Protein AF-A0A839PBF6-F1 (afdb_monomer_lite)

Foldseek 3Di:
DDDDDDDDDDDDDDDDDDDDDDDDDDDPPDPDPPPPPPPPPLQFAAEAEDEDEPVCPLPPFALKEKEFAFLDQADPVCLVVQLLLLVLRVVQHHHPVVDDPPDGNPSYYYYYFYFHDCPDPCNVVSPSNRSSVGGPNVVSVLQQVQQCLVVPPSSPAGFGKIKMWGRSPCRNPQQIWIWIFGCRPPDDSVSSNVVSNVVSVVCRPCVVVRRDPDDPPVVVVVVVVVCVVPDPRGPDTDRSHD

Structure (mmCIF, N/CA/C/O backbone):
data_AF-A0A839PBF6-F1
#
_entry.id   AF-A0A839PBF6-F1
#
loop_
_atom_site.group_PDB
_atom_site.id
_atom_site.type_symbol
_atom_site.label_atom_id
_atom_site.label_alt_id
_atom_site.label_comp_id
_atom_site.label_asym_id
_atom_site.label_entity_id
_atom_site.label_seq_id
_atom_site.pdbx_PDB_ins_code
_atom_site.Cartn_x
_atom_site.Cartn_y
_atom_site.Cartn_z
_atom_site.occupancy
_atom_site.B_iso_or_equiv
_atom_site.auth_seq_id
_atom_site.auth_comp_id
_atom_site.auth_asym_id
_atom_site.auth_atom_id
_atom_site.pdbx_PDB_model_num
ATOM 1 N N . MET A 1 1 ? 31.491 -32.117 53.063 1.00 38.06 1 MET A N 1
ATOM 2 C CA . MET A 1 1 ? 32.807 -32.748 53.308 1.00 38.06 1 MET A CA 1
ATOM 3 C C . MET A 1 1 ? 33.112 -33.673 52.143 1.00 38.06 1 MET A C 1
ATOM 5 O O . MET A 1 1 ? 32.216 -34.414 51.771 1.00 38.06 1 MET A O 1
ATOM 9 N N . SER A 1 2 ? 34.345 -33.583 51.623 1.00 39.66 2 SER A N 1
ATOM 10 C CA . SER A 1 2 ? 34.992 -34.405 50.573 1.00 39.66 2 SER A CA 1
ATOM 11 C C . SER A 1 2 ? 34.346 -34.349 49.180 1.00 39.66 2 SER A C 1
ATOM 13 O O . SER A 1 2 ? 33.184 -34.684 49.029 1.00 39.66 2 SER A O 1
ATOM 15 N N . GLY A 1 3 ? 34.998 -33.863 48.116 1.00 33.94 3 GLY A N 1
ATOM 16 C CA . GLY A 1 3 ? 36.398 -34.069 47.692 1.00 33.94 3 GLY A CA 1
ATOM 17 C C . GLY A 1 3 ? 36.405 -35.217 46.667 1.00 33.94 3 GLY A C 1
ATOM 18 O O . GLY A 1 3 ? 35.721 -36.200 46.892 1.00 33.94 3 GLY A O 1
ATOM 19 N N . GLY A 1 4 ? 37.075 -35.214 45.518 1.00 35.97 4 GLY A N 1
ATOM 20 C CA . GLY A 1 4 ? 38.022 -34.326 44.857 1.00 35.97 4 GLY A CA 1
ATOM 21 C C . GLY A 1 4 ? 38.601 -35.083 43.640 1.00 35.97 4 GLY A C 1
ATOM 22 O O . GLY A 1 4 ? 38.588 -36.306 43.639 1.00 35.97 4 GLY A O 1
ATOM 23 N N . ARG A 1 5 ? 39.099 -34.326 42.648 1.00 42.22 5 ARG A N 1
ATOM 24 C CA . ARG A 1 5 ? 40.162 -34.610 41.645 1.00 42.22 5 ARG A CA 1
ATOM 25 C C . ARG A 1 5 ? 40.234 -35.941 40.864 1.00 42.22 5 ARG A C 1
ATOM 27 O O . ARG A 1 5 ? 40.308 -37.022 41.428 1.00 42.22 5 ARG A O 1
ATOM 34 N N . GLY A 1 6 ? 40.518 -35.785 39.565 1.00 34.16 6 GLY A N 1
ATOM 35 C CA . GLY A 1 6 ? 41.250 -36.749 38.735 1.00 34.16 6 GLY A CA 1
ATOM 36 C C . GLY A 1 6 ? 41.677 -36.132 37.394 1.00 34.16 6 GLY A C 1
ATOM 37 O O . GLY A 1 6 ? 40.844 -35.935 36.519 1.00 34.16 6 GLY A O 1
ATOM 38 N N . GLU A 1 7 ? 42.959 -35.780 37.282 1.00 38.75 7 GLU A N 1
ATOM 39 C CA . GLU A 1 7 ? 43.682 -35.256 36.107 1.00 38.75 7 GLU A CA 1
ATOM 40 C C . GLU A 1 7 ? 44.254 -36.372 35.201 1.00 38.75 7 GLU A C 1
ATOM 42 O O . GLU A 1 7 ? 44.356 -37.520 35.625 1.00 38.75 7 GLU A O 1
ATOM 47 N N . ALA A 1 8 ? 44.786 -35.933 34.043 1.00 40.91 8 ALA A N 1
ATOM 48 C CA . ALA A 1 8 ? 45.820 -36.550 33.184 1.00 40.91 8 ALA A CA 1
ATOM 49 C C . ALA A 1 8 ? 45.359 -37.646 32.195 1.00 40.91 8 ALA A C 1
ATOM 51 O O . ALA A 1 8 ? 44.481 -38.437 32.494 1.00 40.91 8 ALA A O 1
ATOM 52 N N . GLY A 1 9 ? 45.905 -37.795 30.981 1.00 32.41 9 GLY A N 1
ATOM 53 C CA . GLY A 1 9 ? 47.061 -37.200 30.299 1.00 32.41 9 GLY A CA 1
ATOM 54 C C . GLY A 1 9 ? 47.612 -38.193 29.246 1.00 32.41 9 GLY A C 1
ATOM 55 O O . GLY A 1 9 ? 47.376 -39.389 29.362 1.00 32.41 9 GLY A O 1
ATOM 56 N N . GLY A 1 10 ? 48.373 -37.710 28.249 1.00 33.09 10 GLY A N 1
ATOM 57 C CA . GLY A 1 10 ? 49.220 -38.523 27.337 1.00 33.09 10 GLY A CA 1
ATOM 58 C C . GLY A 1 10 ? 48.811 -38.432 25.856 1.00 33.09 10 GLY A C 1
ATOM 59 O O . GLY A 1 10 ? 47.750 -38.908 25.486 1.00 33.09 10 GLY A O 1
ATOM 60 N N . ARG A 1 11 ? 49.480 -37.664 24.978 1.00 35.94 11 ARG A N 1
ATOM 61 C CA . ARG A 1 11 ? 50.817 -37.816 24.339 1.00 35.94 11 ARG A CA 1
ATOM 62 C C . ARG A 1 11 ? 51.024 -39.112 23.533 1.00 35.94 11 ARG A C 1
ATOM 64 O O . ARG A 1 11 ? 51.236 -40.158 24.129 1.00 35.94 11 ARG A O 1
ATOM 71 N N . GLY A 1 12 ? 51.268 -38.954 22.224 1.00 32.34 12 GLY A N 1
ATOM 72 C CA . GLY A 1 12 ? 52.554 -39.385 21.651 1.00 32.34 12 GLY A CA 1
ATOM 73 C C . GLY A 1 12 ? 52.575 -40.108 20.291 1.00 32.34 12 GLY A C 1
ATOM 74 O O . GLY A 1 12 ? 52.136 -41.243 20.206 1.00 32.34 12 GLY A O 1
ATOM 75 N N . ARG A 1 13 ? 53.313 -39.478 19.351 1.00 36.09 13 ARG A N 1
ATOM 76 C CA . ARG A 1 13 ? 54.164 -40.017 18.250 1.00 36.09 13 ARG A CA 1
ATOM 77 C C . ARG A 1 13 ? 53.456 -40.545 16.987 1.00 36.09 13 ARG A C 1
ATOM 79 O O . ARG A 1 13 ? 52.578 -41.383 17.082 1.00 36.09 13 ARG A O 1
ATOM 86 N N . SER A 1 14 ? 53.694 -40.004 15.784 1.00 35.62 14 SER A N 1
ATOM 87 C CA . SER A 1 14 ? 54.934 -39.775 14.994 1.00 35.62 14 SER A CA 1
ATOM 88 C C . SER A 1 14 ? 55.498 -41.057 14.383 1.00 35.62 14 SER A C 1
ATOM 90 O O . SER A 1 14 ? 56.037 -41.879 15.119 1.00 35.62 14 SER A O 1
ATOM 92 N N . ILE A 1 15 ? 55.429 -41.166 13.048 1.00 40.38 15 ILE A N 1
ATOM 93 C CA . ILE A 1 15 ? 56.316 -41.990 12.214 1.00 40.38 15 ILE A CA 1
ATOM 94 C C . ILE A 1 15 ? 56.634 -41.208 10.929 1.00 40.38 15 ILE A C 1
ATOM 96 O O . ILE A 1 15 ? 55.738 -40.692 10.263 1.00 40.38 15 ILE A O 1
ATOM 100 N N . ASP A 1 16 ? 57.936 -41.121 10.667 1.00 34.47 16 ASP A N 1
ATOM 101 C CA . ASP A 1 16 ? 58.640 -40.492 9.553 1.00 34.47 16 ASP A CA 1
ATOM 102 C C . ASP A 1 16 ? 58.652 -41.328 8.260 1.00 34.47 16 ASP A C 1
ATOM 104 O O . ASP A 1 16 ? 58.470 -42.544 8.281 1.00 34.47 16 ASP A O 1
ATOM 108 N N . GLY A 1 17 ? 59.029 -40.663 7.159 1.00 33.16 17 GLY A N 1
ATOM 109 C CA . GLY A 1 17 ? 59.640 -41.259 5.961 1.00 33.16 17 GLY A CA 1
ATOM 110 C C . GLY A 1 17 ? 59.045 -40.694 4.666 1.00 33.16 17 GLY A C 1
ATOM 111 O O . GLY A 1 17 ? 57.853 -40.826 4.443 1.00 33.16 17 GLY A O 1
ATOM 112 N N . GLY A 1 18 ? 59.751 -40.049 3.735 1.00 29.97 18 GLY A N 1
ATOM 113 C CA . GLY A 1 18 ? 61.179 -39.797 3.550 1.00 29.97 18 GLY A CA 1
ATOM 114 C C . GLY A 1 18 ? 61.487 -39.761 2.041 1.00 29.97 18 GLY A C 1
ATOM 115 O O . GLY A 1 18 ? 61.335 -40.791 1.404 1.00 29.97 18 GLY A O 1
ATOM 116 N N . GLY A 1 19 ? 61.928 -38.597 1.521 1.00 30.12 19 GLY A N 1
ATOM 117 C CA . GLY A 1 19 ? 62.698 -38.357 0.269 1.00 30.12 19 GLY A CA 1
ATOM 118 C C . GLY A 1 19 ? 62.121 -38.820 -1.095 1.00 30.12 19 GLY A C 1
ATOM 119 O O . GLY A 1 19 ? 61.303 -39.715 -1.160 1.00 30.12 19 GLY A O 1
ATOM 120 N N . VAL A 1 20 ? 62.492 -38.306 -2.277 1.00 34.81 20 VAL A N 1
ATOM 121 C CA . VAL A 1 20 ? 63.605 -37.460 -2.741 1.00 34.81 20 VAL A CA 1
ATOM 122 C C . VAL A 1 20 ? 63.237 -36.863 -4.121 1.00 34.81 20 VAL A C 1
ATOM 124 O O . VAL A 1 20 ? 62.764 -37.588 -4.987 1.00 34.81 20 VAL A O 1
ATOM 127 N N . GLY A 1 21 ? 63.581 -35.586 -4.349 1.00 29.69 21 GLY A N 1
ATOM 128 C CA . GLY A 1 21 ? 64.248 -35.123 -5.582 1.00 29.69 21 GLY A CA 1
ATOM 129 C C . GLY A 1 21 ? 63.411 -34.581 -6.751 1.00 29.69 21 GLY A C 1
ATOM 130 O O . GLY A 1 21 ? 62.672 -35.314 -7.393 1.00 29.69 21 GLY A O 1
ATOM 131 N N . GLY A 1 22 ? 63.661 -33.323 -7.141 1.00 30.55 22 GLY A N 1
ATOM 132 C CA . GLY A 1 22 ? 63.278 -32.833 -8.473 1.00 30.55 22 GLY A CA 1
ATOM 133 C C . GLY A 1 22 ? 63.310 -31.314 -8.644 1.00 30.55 22 GLY A C 1
ATOM 134 O O . GLY A 1 22 ? 62.370 -30.625 -8.284 1.00 30.55 22 GLY A O 1
ATOM 135 N N . ARG A 1 23 ? 64.410 -30.807 -9.202 1.00 34.91 23 ARG A N 1
ATOM 136 C CA . ARG A 1 23 ? 64.712 -29.410 -9.569 1.00 34.91 23 ARG A CA 1
ATOM 137 C C . ARG A 1 23 ? 63.610 -28.702 -10.384 1.00 34.91 23 ARG A C 1
ATOM 139 O O . ARG A 1 23 ? 63.109 -29.285 -11.336 1.00 34.91 23 ARG A O 1
ATOM 146 N N . GLY A 1 24 ? 63.428 -27.393 -10.156 1.00 29.11 24 GLY A N 1
ATOM 147 C CA . GLY A 1 24 ? 63.029 -26.459 -11.223 1.00 29.11 24 GLY A CA 1
ATOM 148 C C . GLY A 1 24 ? 62.119 -25.294 -10.816 1.00 29.11 24 GLY A C 1
ATOM 149 O O . GLY A 1 24 ? 60.939 -25.497 -10.583 1.00 29.11 24 GLY A O 1
ATOM 150 N N . GLY A 1 25 ? 62.658 -24.068 -10.846 1.00 30.16 25 GLY A N 1
ATOM 151 C CA . GLY A 1 25 ? 61.893 -22.845 -11.133 1.00 30.16 25 GLY A CA 1
ATOM 152 C C . GLY A 1 25 ? 61.170 -22.173 -9.963 1.00 30.16 25 GLY A C 1
ATOM 153 O O . GLY A 1 25 ? 60.015 -22.463 -9.678 1.00 30.16 25 GLY A O 1
ATOM 154 N N . ILE A 1 26 ? 61.811 -21.171 -9.359 1.00 31.70 26 ILE A N 1
ATOM 155 C CA . ILE A 1 26 ? 61.119 -20.168 -8.541 1.00 31.70 26 ILE A CA 1
ATOM 156 C C . ILE A 1 26 ? 60.440 -19.199 -9.517 1.00 31.70 26 ILE A C 1
ATOM 158 O O . ILE A 1 26 ? 61.095 -18.319 -10.072 1.00 31.70 26 ILE A O 1
ATOM 162 N N . ILE A 1 27 ? 59.144 -19.378 -9.769 1.00 36.72 27 ILE A N 1
ATOM 163 C CA . ILE A 1 27 ? 58.313 -18.361 -10.426 1.00 36.72 27 ILE A CA 1
ATOM 164 C C . ILE A 1 27 ? 57.572 -17.616 -9.320 1.00 36.72 27 ILE A C 1
ATOM 166 O O . ILE A 1 27 ? 56.608 -18.117 -8.745 1.00 36.72 27 ILE A O 1
ATOM 170 N N . ASN A 1 28 ? 58.057 -16.417 -8.998 1.00 31.94 28 ASN A N 1
ATOM 171 C CA . ASN A 1 28 ? 57.320 -15.454 -8.190 1.00 31.94 28 ASN A CA 1
ATOM 172 C C . ASN A 1 28 ? 56.101 -14.992 -8.997 1.00 31.94 28 ASN A C 1
ATOM 174 O O . ASN A 1 28 ? 56.203 -14.063 -9.798 1.00 31.94 28 ASN A O 1
ATOM 178 N N . TYR A 1 29 ? 54.942 -15.614 -8.789 1.00 33.91 29 TYR A N 1
ATOM 179 C CA . TYR A 1 29 ? 53.684 -14.976 -9.158 1.00 33.91 29 TYR A CA 1
ATOM 180 C C . TYR A 1 29 ? 53.377 -13.924 -8.097 1.00 33.91 29 TYR A C 1
ATOM 182 O O . TYR A 1 29 ? 52.842 -14.219 -7.030 1.00 33.91 29 TYR A O 1
ATOM 190 N N . ALA A 1 30 ? 53.748 -12.678 -8.392 1.00 36.00 30 ALA A N 1
ATOM 191 C CA . ALA A 1 30 ? 53.097 -11.533 -7.775 1.00 36.00 30 ALA A CA 1
ATOM 192 C C . ALA A 1 30 ? 51.575 -11.718 -7.932 1.00 36.00 30 ALA A C 1
ATOM 194 O O . ALA A 1 30 ? 51.139 -12.081 -9.033 1.00 36.00 30 ALA A O 1
ATOM 195 N N . PRO A 1 31 ? 50.753 -11.489 -6.891 1.00 35.56 31 PRO A N 1
ATOM 196 C CA . PRO A 1 31 ? 49.315 -11.452 -7.071 1.00 35.56 31 PRO A CA 1
ATOM 197 C C . PRO A 1 31 ? 49.013 -10.232 -7.939 1.00 35.56 31 PRO A C 1
ATOM 199 O O . PRO A 1 31 ? 48.938 -9.099 -7.466 1.00 35.56 31 PRO A O 1
ATOM 202 N N . THR A 1 32 ? 48.905 -10.463 -9.246 1.00 38.12 32 THR A N 1
ATOM 203 C CA . THR A 1 32 ? 48.325 -9.497 -10.162 1.00 38.12 32 THR A CA 1
ATOM 204 C C . THR A 1 32 ? 46.919 -9.248 -9.660 1.00 38.12 32 THR A C 1
ATOM 206 O O . THR A 1 32 ? 46.105 -10.160 -9.519 1.00 38.12 32 THR A O 1
ATOM 209 N N . SER A 1 33 ? 46.681 -7.991 -9.311 1.00 46.06 33 SER A N 1
ATOM 210 C CA . SER A 1 33 ? 45.408 -7.430 -8.894 1.00 46.06 33 SER A CA 1
ATOM 211 C C . SER A 1 33 ? 44.451 -7.468 -10.086 1.00 46.06 33 SER A C 1
ATOM 213 O O . SER A 1 33 ? 44.125 -6.453 -10.692 1.00 46.06 33 SER A O 1
ATOM 215 N N . GLY A 1 34 ? 44.045 -8.672 -10.479 1.00 33.41 34 GLY A N 1
ATOM 216 C CA . GLY A 1 34 ? 42.936 -8.885 -11.380 1.00 33.41 34 GLY A CA 1
ATOM 217 C C . GLY A 1 34 ? 41.688 -8.504 -10.613 1.00 33.41 34 GLY A C 1
ATOM 218 O O . GLY A 1 34 ? 41.210 -9.277 -9.786 1.00 33.41 34 GLY A O 1
ATOM 219 N N . SER A 1 35 ? 41.191 -7.291 -10.860 1.00 42.12 35 SER A N 1
ATOM 220 C CA . SER A 1 35 ? 39.805 -6.947 -10.571 1.00 42.12 35 SER A CA 1
ATOM 221 C C . SER A 1 35 ? 38.938 -8.032 -11.190 1.00 42.12 35 SER A C 1
ATOM 223 O O . SER A 1 35 ? 38.686 -8.037 -12.395 1.00 42.12 35 SER A O 1
ATOM 225 N N . VAL A 1 36 ? 38.483 -8.962 -10.355 1.00 38.78 36 VAL A N 1
ATOM 226 C CA . VAL A 1 36 ? 37.251 -9.678 -10.622 1.00 38.78 36 VAL A CA 1
ATOM 227 C C . VAL A 1 36 ? 36.212 -8.573 -10.643 1.00 38.78 36 VAL A C 1
ATOM 229 O O . VAL A 1 36 ? 35.827 -8.056 -9.597 1.00 38.78 36 VAL A O 1
ATOM 232 N N . ALA A 1 37 ? 35.840 -8.139 -11.846 1.00 39.75 37 ALA A N 1
ATOM 233 C CA . ALA A 1 37 ? 34.613 -7.405 -12.043 1.00 39.75 37 ALA A CA 1
ATOM 234 C C . ALA A 1 37 ? 33.515 -8.315 -11.493 1.00 39.75 37 ALA A C 1
ATOM 236 O O . ALA A 1 37 ? 33.087 -9.270 -12.141 1.00 39.75 37 ALA A O 1
ATOM 237 N N . THR A 1 38 ? 33.141 -8.072 -10.239 1.00 38.16 38 THR A N 1
ATOM 238 C CA . THR A 1 38 ? 31.921 -8.573 -9.637 1.00 38.16 38 THR A CA 1
ATOM 239 C C . THR A 1 38 ? 30.836 -8.196 -10.622 1.00 38.16 38 THR A C 1
ATOM 241 O O . THR A 1 38 ? 30.551 -7.012 -10.813 1.00 38.16 38 THR A O 1
ATOM 244 N N . GLY A 1 39 ? 30.304 -9.200 -11.326 1.00 35.88 39 GLY A N 1
ATOM 245 C CA . GLY A 1 39 ? 29.172 -9.012 -12.216 1.00 35.88 39 GLY A CA 1
ATOM 246 C C . GLY A 1 39 ? 28.160 -8.152 -11.483 1.00 35.88 39 GLY A C 1
ATOM 247 O O . GLY A 1 39 ? 27.914 -8.407 -10.303 1.00 35.88 39 GLY A O 1
ATOM 248 N N . ALA A 1 40 ? 27.682 -7.093 -12.140 1.00 41.81 40 ALA A N 1
ATOM 249 C CA . ALA A 1 40 ? 26.709 -6.164 -11.594 1.00 41.81 40 ALA A CA 1
ATOM 250 C C . ALA A 1 40 ? 25.534 -6.980 -11.050 1.00 41.81 40 ALA A C 1
ATOM 252 O O . ALA A 1 40 ? 24.644 -7.399 -11.793 1.00 41.81 40 ALA A O 1
ATOM 253 N N . GLY A 1 41 ? 25.604 -7.297 -9.756 1.00 41.41 41 GLY A N 1
ATOM 254 C CA . GLY A 1 41 ? 24.617 -8.113 -9.090 1.00 41.41 41 GLY A CA 1
ATOM 255 C C . GLY A 1 41 ? 23.323 -7.362 -9.263 1.00 41.41 41 GLY A C 1
ATOM 256 O O . GLY A 1 41 ? 23.278 -6.171 -8.945 1.00 41.41 41 GLY A O 1
ATOM 257 N N . LEU A 1 42 ? 22.317 -8.028 -9.832 1.00 50.19 42 LEU A N 1
ATOM 258 C CA . LEU A 1 42 ? 20.946 -7.538 -9.877 1.00 50.19 42 LEU A CA 1
ATOM 259 C C . LEU A 1 42 ? 20.640 -7.009 -8.481 1.00 50.19 42 LEU A C 1
ATOM 261 O O . LEU A 1 42 ? 20.453 -7.796 -7.556 1.00 50.19 42 LEU A O 1
ATOM 265 N N . SER A 1 43 ? 20.743 -5.691 -8.287 1.00 62.25 43 SER A N 1
ATOM 266 C CA . SER A 1 43 ? 20.841 -5.172 -6.927 1.00 62.25 43 SER A CA 1
ATOM 267 C C . SER A 1 43 ? 19.534 -5.540 -6.239 1.00 62.25 43 SER A C 1
ATOM 269 O O . SER A 1 43 ? 18.472 -5.435 -6.844 1.00 62.25 43 SER A O 1
ATOM 271 N N . ARG A 1 44 ? 19.555 -6.063 -5.027 1.00 78.31 44 ARG A N 1
ATOM 272 C CA . ARG A 1 44 ? 18.315 -6.482 -4.370 1.00 78.31 44 ARG A CA 1
ATOM 273 C C . ARG A 1 44 ? 17.334 -5.300 -4.311 1.00 78.31 44 ARG A C 1
ATOM 275 O O . ARG A 1 44 ? 17.772 -4.179 -4.052 1.00 78.31 44 ARG A O 1
ATOM 282 N N . LEU A 1 45 ? 16.053 -5.502 -4.627 1.00 86.25 45 LEU A N 1
ATOM 283 C CA . LEU A 1 45 ? 15.047 -4.482 -4.322 1.00 86.25 45 LEU A CA 1
ATOM 284 C C . LEU A 1 45 ? 14.701 -4.556 -2.848 1.00 86.25 45 LEU A C 1
ATOM 286 O O . LEU A 1 45 ? 14.563 -5.644 -2.286 1.00 86.25 45 LEU A O 1
ATOM 290 N N . ILE A 1 46 ? 14.580 -3.389 -2.232 1.00 91.88 46 ILE A N 1
ATOM 291 C CA . ILE A 1 46 ? 14.275 -3.271 -0.816 1.00 91.88 46 ILE A CA 1
ATOM 292 C C . ILE A 1 46 ? 12.798 -2.875 -0.696 1.00 91.88 46 ILE A C 1
ATOM 294 O O . ILE A 1 46 ? 12.447 -1.741 -1.039 1.00 91.88 46 ILE A O 1
ATOM 298 N N . PRO A 1 47 ? 11.919 -3.799 -0.266 1.00 93.94 47 PRO A N 1
ATOM 299 C CA . PRO A 1 47 ? 10.517 -3.496 -0.019 1.00 93.94 47 PRO A CA 1
ATOM 300 C C . PRO A 1 47 ? 10.388 -2.645 1.243 1.00 93.94 47 PRO A C 1
ATOM 302 O O . PRO A 1 47 ? 10.777 -3.069 2.333 1.00 93.94 47 PRO A O 1
ATOM 305 N N . VAL A 1 48 ? 9.817 -1.454 1.099 1.00 96.56 48 VAL A N 1
ATOM 306 C CA . VAL A 1 48 ? 9.610 -0.518 2.210 1.00 96.56 48 VAL A CA 1
ATOM 307 C C . VAL A 1 48 ? 8.205 0.058 2.206 1.00 96.56 48 VAL A C 1
ATOM 309 O O . VAL A 1 48 ? 7.464 -0.072 1.231 1.00 96.56 48 VAL A O 1
ATOM 312 N N . ARG A 1 49 ? 7.835 0.711 3.306 1.00 97.62 49 ARG A N 1
ATOM 313 C CA . ARG A 1 49 ? 6.594 1.476 3.442 1.00 97.62 49 ARG A CA 1
ATOM 314 C C . ARG A 1 49 ? 6.863 2.958 3.655 1.00 97.62 49 ARG A C 1
ATOM 316 O O . ARG A 1 49 ? 7.841 3.330 4.302 1.00 97.62 49 ARG A O 1
ATOM 323 N N . ALA A 1 50 ? 5.952 3.790 3.169 1.00 97.56 50 ALA A N 1
ATOM 324 C CA . ALA A 1 50 ? 5.925 5.218 3.463 1.00 97.56 50 ALA A CA 1
ATOM 325 C C . ALA A 1 50 ? 4.492 5.765 3.404 1.00 97.56 50 ALA A C 1
ATOM 327 O O . ALA A 1 50 ? 3.585 5.130 2.860 1.00 97.56 50 ALA A O 1
ATOM 328 N N . LEU A 1 51 ? 4.294 6.951 3.971 1.00 98.00 51 LEU A N 1
ATOM 329 C CA . LEU A 1 51 ? 3.087 7.745 3.757 1.00 98.00 51 LEU A CA 1
ATOM 330 C C . LEU A 1 51 ? 3.252 8.579 2.486 1.00 98.00 51 LEU A C 1
ATOM 332 O O . LEU A 1 51 ? 4.379 8.918 2.121 1.00 98.00 51 LEU A O 1
ATOM 336 N N . ILE A 1 52 ? 2.145 8.912 1.824 1.00 96.88 52 ILE A N 1
ATOM 337 C CA . ILE A 1 52 ? 2.166 9.822 0.674 1.00 96.88 52 ILE A CA 1
ATOM 338 C C . ILE A 1 52 ? 0.976 10.772 0.696 1.00 96.88 52 ILE A C 1
ATOM 340 O O . ILE A 1 52 ? -0.161 10.355 0.929 1.00 96.88 52 ILE A O 1
ATOM 344 N N . GLU A 1 53 ? 1.245 12.045 0.436 1.00 96.94 53 GLU A N 1
ATOM 345 C CA . GLU A 1 53 ? 0.223 13.066 0.228 1.00 96.94 53 GLU A CA 1
ATOM 346 C C . GLU A 1 53 ? -0.081 13.247 -1.270 1.00 96.94 53 GLU A C 1
ATOM 348 O O . GLU A 1 53 ? 0.735 12.899 -2.126 1.00 96.94 53 GLU A O 1
ATOM 353 N N . PRO A 1 54 ? -1.249 13.805 -1.635 1.00 94.69 54 PRO A N 1
ATOM 354 C CA . PRO A 1 54 ? -1.651 13.943 -3.038 1.00 94.69 54 PRO A CA 1
ATOM 355 C C . PRO A 1 54 ? -0.666 14.742 -3.894 1.00 94.69 54 PRO A C 1
ATOM 357 O O . PRO A 1 54 ? -0.451 14.403 -5.053 1.00 94.69 54 PRO A O 1
ATOM 360 N N . VAL A 1 55 ? -0.051 15.779 -3.319 1.00 93.69 55 VAL A N 1
ATOM 361 C CA . VAL A 1 55 ? 0.905 16.660 -4.014 1.00 93.69 55 VAL A CA 1
ATOM 362 C C . VAL A 1 55 ? 2.210 15.957 -4.394 1.00 93.69 55 VAL A C 1
ATOM 364 O O . VAL A 1 55 ? 2.972 16.470 -5.204 1.00 93.69 55 VAL A O 1
ATOM 367 N N . GLU A 1 56 ? 2.466 14.780 -3.824 1.00 91.94 56 GLU A N 1
ATOM 368 C CA . GLU A 1 56 ? 3.677 13.986 -4.050 1.00 91.94 56 GLU A CA 1
ATOM 369 C C . GLU A 1 56 ? 3.474 12.904 -5.122 1.00 91.94 56 GLU A C 1
ATOM 371 O O . GLU A 1 56 ? 4.385 12.126 -5.415 1.00 91.94 56 GLU A O 1
ATOM 376 N N . MET A 1 57 ? 2.267 12.826 -5.691 1.00 88.06 57 MET A N 1
ATOM 377 C CA . MET A 1 57 ? 1.891 11.808 -6.662 1.00 88.06 57 MET A CA 1
ATOM 378 C C . MET A 1 57 ? 2.103 12.266 -8.115 1.00 88.06 57 MET A C 1
ATOM 380 O O . MET A 1 57 ? 1.776 13.403 -8.451 1.00 88.06 57 MET A O 1
ATOM 384 N N . PRO A 1 58 ? 2.530 11.356 -9.016 1.00 85.00 58 PRO A N 1
ATOM 385 C CA . PRO A 1 58 ? 3.108 10.045 -8.721 1.00 85.00 58 PRO A CA 1
ATOM 386 C C . PRO A 1 58 ? 4.556 10.176 -8.208 1.00 85.00 58 PRO A C 1
ATOM 388 O O . PRO A 1 58 ? 5.272 11.083 -8.645 1.00 85.00 58 PRO A O 1
ATOM 391 N N . PRO A 1 59 ? 5.017 9.259 -7.335 1.00 84.44 59 PRO A N 1
ATOM 392 C CA . PRO A 1 59 ? 6.355 9.322 -6.763 1.00 84.44 59 PRO A CA 1
ATOM 393 C C . PRO A 1 59 ? 7.409 9.205 -7.865 1.00 84.44 59 PRO A C 1
ATOM 395 O O . PRO A 1 59 ? 7.493 8.206 -8.584 1.00 84.44 59 PRO A O 1
ATOM 398 N N . GLN A 1 60 ? 8.228 10.244 -7.988 1.00 76.12 60 GLN A N 1
ATOM 399 C CA . GLN A 1 60 ? 9.339 10.278 -8.929 1.00 76.12 60 GLN A CA 1
ATOM 400 C C . GLN A 1 60 ? 10.584 9.658 -8.274 1.00 76.12 60 GLN A C 1
ATOM 402 O O . GLN A 1 60 ? 10.777 9.762 -7.068 1.00 76.12 60 GLN A O 1
ATOM 407 N N . ALA A 1 61 ? 11.445 9.028 -9.075 1.00 80.50 61 ALA A N 1
ATOM 408 C CA . ALA A 1 61 ? 12.757 8.481 -8.681 1.00 80.50 61 ALA A CA 1
ATOM 409 C C . ALA A 1 61 ? 12.805 7.122 -7.948 1.00 80.50 61 ALA A C 1
ATOM 411 O O . ALA A 1 61 ? 13.906 6.617 -7.719 1.00 80.50 61 ALA A O 1
ATOM 412 N N . VAL A 1 62 ? 11.672 6.477 -7.652 1.00 81.31 62 VAL A N 1
ATOM 413 C CA . VAL A 1 62 ? 11.654 5.071 -7.182 1.00 81.31 62 VAL A CA 1
ATOM 414 C C . VAL A 1 62 ? 11.585 4.093 -8.357 1.00 81.31 62 VAL A C 1
ATOM 416 O O . VAL A 1 62 ? 11.125 4.466 -9.437 1.00 81.31 62 VAL A O 1
ATOM 419 N N . ALA A 1 63 ? 12.030 2.845 -8.181 1.00 78.38 63 ALA A N 1
ATOM 420 C CA . ALA A 1 63 ? 11.956 1.838 -9.252 1.00 78.38 63 ALA A CA 1
ATOM 421 C C . ALA A 1 63 ? 10.501 1.507 -9.618 1.00 78.38 63 ALA A C 1
ATOM 423 O O . ALA A 1 63 ? 10.076 1.631 -10.766 1.00 78.38 63 ALA A O 1
ATOM 424 N N . ALA A 1 64 ? 9.733 1.158 -8.595 1.00 85.12 64 ALA A N 1
ATOM 425 C CA . ALA A 1 64 ? 8.319 0.838 -8.647 1.00 85.12 64 ALA A CA 1
ATOM 426 C C . ALA A 1 64 ? 7.682 1.258 -7.325 1.00 85.12 64 ALA A C 1
ATOM 428 O O . ALA A 1 64 ? 8.377 1.476 -6.325 1.00 85.12 64 ALA A O 1
ATOM 429 N N . TYR A 1 65 ? 6.359 1.349 -7.304 1.00 92.31 65 TYR A N 1
ATOM 430 C CA . TYR A 1 65 ? 5.637 1.581 -6.062 1.00 92.31 65 TYR A CA 1
ATOM 431 C C . TYR A 1 65 ? 4.330 0.805 -6.020 1.00 92.31 65 TYR A C 1
ATOM 433 O O . TYR A 1 65 ? 3.723 0.532 -7.053 1.00 92.31 65 TYR A O 1
ATOM 441 N N . GLY A 1 66 ? 3.919 0.462 -4.804 1.00 94.19 66 GLY A N 1
ATOM 442 C CA . GLY A 1 66 ? 2.595 -0.047 -4.475 1.00 94.19 66 GLY A CA 1
ATOM 443 C C . GLY A 1 66 ? 1.772 1.009 -3.743 1.00 94.19 66 GLY A C 1
ATOM 444 O O . GLY A 1 66 ? 2.318 1.958 -3.184 1.00 94.19 66 GLY A O 1
ATOM 445 N N . MET A 1 67 ? 0.460 0.836 -3.701 1.00 96.75 67 MET A N 1
ATOM 446 C CA . MET A 1 67 ? -0.467 1.682 -2.963 1.00 96.75 67 MET A CA 1
ATOM 447 C C . MET A 1 67 ? -1.607 0.844 -2.398 1.00 96.75 67 MET A C 1
ATOM 449 O O . MET A 1 67 ? -2.218 0.057 -3.119 1.00 96.75 67 MET A O 1
ATOM 453 N N . VAL A 1 68 ? -1.925 1.059 -1.121 1.00 98.31 68 VAL A N 1
ATOM 454 C CA . VAL A 1 68 ? -3.168 0.556 -0.526 1.00 98.31 68 VAL A CA 1
ATOM 455 C C . VAL A 1 68 ? -4.305 1.502 -0.908 1.00 98.31 68 VAL A C 1
ATOM 457 O O . VAL A 1 68 ? -4.316 2.671 -0.513 1.00 98.31 68 VAL A O 1
ATOM 460 N N . ALA A 1 69 ? -5.258 0.996 -1.685 1.00 98.19 69 ALA A N 1
ATOM 461 C CA . ALA A 1 69 ? -6.359 1.748 -2.264 1.00 98.19 69 ALA A CA 1
ATOM 462 C C . ALA A 1 69 ? -7.710 1.261 -1.718 1.00 98.19 69 ALA A C 1
ATOM 464 O O . ALA A 1 69 ? -8.156 0.153 -2.024 1.00 98.19 69 ALA A O 1
ATOM 465 N N . PHE A 1 70 ? -8.369 2.085 -0.903 1.00 98.06 70 PHE A N 1
ATOM 466 C CA . PHE A 1 70 ? -9.733 1.816 -0.443 1.00 98.06 70 PHE A CA 1
ATOM 467 C C . PHE A 1 70 ? -10.766 2.309 -1.462 1.00 98.06 70 PHE A C 1
ATOM 469 O O . PHE A 1 70 ? -10.591 3.361 -2.075 1.00 98.06 70 PHE A O 1
ATOM 476 N N . THR A 1 71 ? -11.871 1.573 -1.599 1.00 97.00 71 THR A N 1
ATOM 477 C CA . THR A 1 71 ? -13.031 1.947 -2.430 1.00 97.00 71 THR A CA 1
ATOM 478 C C . THR A 1 71 ? -13.964 2.942 -1.733 1.00 97.00 71 THR A C 1
ATOM 480 O O . THR A 1 71 ? -14.823 3.542 -2.371 1.00 97.00 71 THR A O 1
ATOM 483 N N . GLY A 1 72 ? -13.779 3.159 -0.430 1.00 96.75 72 GLY A N 1
ATOM 484 C CA . GLY A 1 72 ? -14.554 4.087 0.386 1.00 96.75 72 GLY A CA 1
ATOM 485 C C . GLY A 1 72 ? -13.877 4.357 1.729 1.00 96.75 72 GLY A C 1
ATOM 486 O O . GLY A 1 72 ? -12.903 3.699 2.098 1.00 96.75 72 GLY A O 1
ATOM 487 N N . LYS A 1 73 ? -14.385 5.341 2.476 1.00 95.75 73 LYS A N 1
ATOM 488 C CA . LYS A 1 73 ? -14.024 5.493 3.892 1.00 95.75 73 LYS A CA 1
ATOM 489 C C . LYS A 1 73 ? -14.670 4.349 4.684 1.00 95.75 73 LYS A C 1
ATOM 491 O O . LYS A 1 73 ? -15.843 4.073 4.438 1.00 95.75 73 LYS A O 1
ATOM 496 N N . PRO A 1 74 ? -13.946 3.697 5.610 1.00 94.88 74 PRO A N 1
ATOM 497 C CA . PRO A 1 74 ? -14.511 2.589 6.366 1.00 94.88 74 PRO A CA 1
ATOM 498 C C . PRO A 1 74 ? -15.689 3.068 7.214 1.00 94.88 74 PRO A C 1
ATOM 500 O O . PRO A 1 74 ? -15.577 4.054 7.946 1.00 94.88 74 PRO A O 1
ATOM 503 N N . LEU A 1 75 ? -16.805 2.345 7.135 1.00 95.12 75 LEU A N 1
ATOM 504 C CA . LEU A 1 75 ? -17.923 2.503 8.062 1.00 95.12 75 LEU A CA 1
ATOM 505 C C . LEU A 1 75 ? -17.527 2.016 9.467 1.00 95.12 75 LEU A C 1
ATOM 507 O O . LEU A 1 75 ? -16.543 1.284 9.597 1.00 95.12 75 LEU A O 1
ATOM 511 N N . PRO A 1 76 ? -18.276 2.355 10.537 1.00 96.69 76 PRO A N 1
ATOM 512 C CA . PRO A 1 76 ? -17.920 1.960 11.904 1.00 96.69 76 PRO A CA 1
ATOM 513 C C . PRO A 1 76 ? -17.630 0.461 12.084 1.00 96.69 76 PRO A C 1
ATOM 515 O O . PRO A 1 76 ? -16.681 0.094 12.774 1.00 96.69 76 PRO A O 1
ATOM 518 N N . ASN A 1 77 ? -18.386 -0.411 11.412 1.00 95.44 77 ASN A N 1
ATOM 519 C CA . ASN A 1 77 ? -18.190 -1.865 11.432 1.00 95.44 77 ASN A CA 1
ATOM 520 C C . ASN A 1 77 ? -16.992 -2.350 10.588 1.00 95.44 77 ASN A C 1
ATOM 522 O O . ASN A 1 77 ? -16.604 -3.510 10.689 1.00 95.44 77 ASN A O 1
ATOM 526 N N . GLU A 1 78 ? -16.394 -1.486 9.769 1.00 95.69 78 GLU A N 1
ATOM 527 C CA . GLU A 1 78 ? -15.255 -1.790 8.894 1.00 95.69 78 GLU A CA 1
ATOM 528 C C . GLU A 1 78 ? -13.942 -1.154 9.370 1.00 95.69 78 GLU A C 1
ATOM 530 O O . GLU A 1 78 ? -12.869 -1.523 8.888 1.00 95.69 78 GLU A O 1
ATOM 535 N N . VAL A 1 79 ? -13.993 -0.234 10.341 1.00 97.81 79 VAL A N 1
ATOM 536 C CA . VAL A 1 79 ? -12.805 0.448 10.881 1.00 97.81 79 VAL A CA 1
ATOM 537 C C . VAL A 1 79 ? -11.771 -0.554 11.394 1.00 97.81 79 VAL A C 1
ATOM 539 O O . VAL A 1 79 ? -10.588 -0.414 11.092 1.00 97.81 79 VAL A O 1
ATOM 542 N N . ALA A 1 80 ? -12.198 -1.590 12.123 1.00 98.19 80 ALA A N 1
ATOM 543 C CA . ALA A 1 80 ? -11.289 -2.624 12.624 1.00 98.19 80 ALA A CA 1
ATOM 544 C C . ALA A 1 80 ? -10.548 -3.330 11.477 1.00 98.19 80 ALA A C 1
ATOM 546 O O . ALA A 1 80 ? -9.329 -3.488 11.521 1.00 98.19 80 ALA A O 1
ATOM 547 N N . ARG A 1 81 ? -11.267 -3.663 10.401 1.00 98.00 81 ARG A N 1
ATOM 548 C CA . ARG A 1 81 ? -10.686 -4.285 9.210 1.00 98.00 81 ARG A CA 1
ATOM 549 C C . ARG A 1 81 ? -9.703 -3.353 8.498 1.00 98.00 81 ARG A C 1
ATOM 551 O O . ARG A 1 81 ? -8.622 -3.790 8.122 1.00 98.00 81 ARG A O 1
ATOM 558 N N . ALA A 1 82 ? -10.021 -2.066 8.355 1.00 98.31 82 ALA A N 1
ATOM 559 C CA . ALA A 1 82 ? -9.086 -1.091 7.788 1.00 98.31 82 ALA A CA 1
ATOM 560 C C . ALA A 1 82 ? -7.811 -0.942 8.643 1.00 98.31 82 ALA A C 1
ATOM 562 O O . ALA A 1 82 ? -6.707 -0.855 8.101 1.00 98.31 82 ALA A O 1
ATOM 563 N N . LYS A 1 83 ? -7.944 -0.986 9.977 1.00 98.62 83 LYS A N 1
ATOM 564 C CA . LYS A 1 83 ? -6.801 -0.999 10.903 1.00 98.62 83 LYS A CA 1
ATOM 565 C C . LYS A 1 83 ? -5.956 -2.261 10.746 1.00 98.62 83 LYS A C 1
ATOM 567 O O . LYS A 1 83 ? -4.736 -2.150 10.744 1.00 98.62 83 LYS A O 1
ATOM 572 N N . PHE A 1 84 ? -6.559 -3.431 10.527 1.00 98.75 84 PHE A N 1
ATOM 573 C CA . PHE A 1 84 ? -5.810 -4.663 10.255 1.00 98.75 84 PHE A CA 1
ATOM 574 C C . PHE A 1 84 ? -4.903 -4.546 9.027 1.00 98.75 84 PHE A C 1
ATOM 576 O O . PHE A 1 84 ? -3.758 -4.985 9.085 1.00 98.75 84 PHE A O 1
ATOM 583 N N . VAL A 1 85 ? -5.369 -3.902 7.953 1.00 98.62 85 VAL A N 1
ATOM 584 C CA . VAL A 1 85 ? -4.548 -3.632 6.758 1.00 98.62 85 VAL A CA 1
ATOM 585 C C . VAL A 1 85 ? -3.355 -2.742 7.118 1.00 98.62 85 VAL A C 1
ATOM 587 O O . VAL A 1 85 ? -2.220 -3.042 6.748 1.00 98.62 85 VAL A O 1
ATOM 590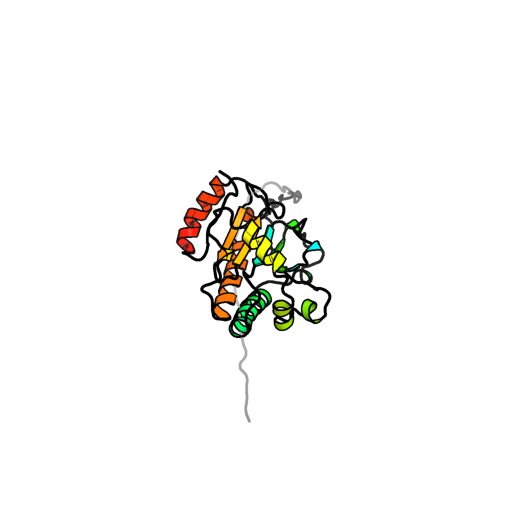 N N . CYS A 1 86 ? -3.600 -1.664 7.869 1.00 98.69 86 CYS A N 1
ATOM 591 C CA . CYS A 1 86 ? -2.554 -0.743 8.305 1.00 98.69 86 CYS A CA 1
ATOM 592 C C . CYS A 1 86 ? -1.508 -1.423 9.203 1.00 98.69 86 CYS A C 1
ATOM 594 O O . CYS A 1 86 ? -0.309 -1.273 8.965 1.00 98.69 86 CYS A O 1
ATOM 596 N N . GLU A 1 87 ? -1.943 -2.194 10.202 1.00 98.69 87 GLU A N 1
ATOM 597 C CA . GLU A 1 87 ? -1.052 -2.892 11.137 1.00 98.69 87 GLU A CA 1
ATOM 598 C C . GLU A 1 87 ? -0.262 -4.003 10.437 1.00 98.69 87 GLU A C 1
ATOM 600 O O . GLU A 1 87 ? 0.930 -4.195 10.692 1.00 98.69 87 GLU A O 1
ATOM 605 N N . ALA A 1 88 ? -0.887 -4.706 9.491 1.00 98.56 88 ALA A N 1
ATOM 606 C CA . ALA A 1 88 ? -0.202 -5.690 8.667 1.00 98.56 88 ALA A CA 1
ATOM 607 C C . ALA A 1 88 ? 0.897 -5.043 7.817 1.00 98.56 88 ALA A C 1
ATOM 609 O O . ALA A 1 88 ? 2.038 -5.497 7.844 1.00 98.56 88 ALA A O 1
ATOM 610 N N . MET A 1 89 ? 0.602 -3.934 7.136 1.00 98.12 89 MET A N 1
ATOM 611 C CA . MET A 1 89 ? 1.604 -3.177 6.383 1.00 98.12 89 MET A CA 1
ATOM 612 C C . MET A 1 89 ? 2.733 -2.669 7.292 1.00 98.12 89 MET A C 1
ATOM 614 O O . MET A 1 89 ? 3.911 -2.815 6.961 1.00 98.12 89 MET A O 1
ATOM 618 N N . LYS A 1 90 ? 2.381 -2.107 8.456 1.00 98.06 90 LYS A N 1
ATOM 619 C CA . LYS A 1 90 ? 3.320 -1.574 9.453 1.00 98.06 90 LYS A CA 1
ATOM 620 C C . LYS A 1 90 ? 4.314 -2.624 9.943 1.00 98.06 90 LYS A C 1
ATOM 622 O O . LYS A 1 90 ? 5.504 -2.335 10.039 1.00 98.06 90 LYS A O 1
ATOM 627 N N . SER A 1 91 ? 3.807 -3.808 10.281 1.00 97.56 91 SER A N 1
ATOM 628 C CA . SER A 1 91 ? 4.571 -4.888 10.918 1.00 97.56 91 SER A CA 1
ATOM 629 C C . SER A 1 91 ? 5.426 -5.701 9.946 1.00 97.56 91 SER A C 1
ATOM 631 O O . SER A 1 91 ? 6.359 -6.382 10.368 1.00 97.56 91 SER A O 1
ATOM 633 N N . THR A 1 92 ? 5.126 -5.651 8.649 1.00 97.56 92 THR A N 1
ATOM 634 C CA . THR A 1 92 ? 5.787 -6.486 7.633 1.00 97.56 92 THR A CA 1
ATOM 635 C C . THR A 1 92 ? 6.821 -5.733 6.803 1.00 97.56 92 THR A C 1
ATOM 637 O O . THR A 1 92 ? 7.827 -6.335 6.407 1.00 97.56 92 THR A O 1
ATOM 640 N N . LEU A 1 93 ? 6.590 -4.442 6.541 1.00 97.25 93 LEU A N 1
ATOM 641 C CA . LEU A 1 93 ? 7.439 -3.598 5.704 1.00 97.25 93 LEU A CA 1
ATOM 642 C C . LEU A 1 93 ? 8.259 -2.619 6.552 1.00 97.25 93 LEU A C 1
ATOM 644 O O . LEU A 1 93 ? 7.738 -1.964 7.456 1.00 97.25 93 LEU A O 1
ATOM 648 N N . ILE A 1 94 ? 9.540 -2.487 6.209 1.00 96.56 94 ILE A N 1
ATOM 649 C CA . ILE A 1 94 ? 10.470 -1.551 6.853 1.00 96.56 94 ILE A CA 1
ATOM 650 C C . ILE A 1 94 ? 10.047 -0.118 6.483 1.00 96.56 94 ILE A C 1
ATOM 652 O O . ILE A 1 94 ? 9.783 0.136 5.303 1.00 96.56 94 ILE A O 1
ATOM 656 N N . PRO A 1 95 ? 9.935 0.829 7.429 1.00 96.94 95 PRO A N 1
ATOM 657 C CA . PRO A 1 95 ? 9.674 2.222 7.083 1.00 96.94 95 PRO A CA 1
ATOM 658 C C . PRO A 1 95 ? 10.862 2.810 6.322 1.00 96.94 95 PRO A C 1
ATOM 660 O O . PRO A 1 95 ? 12.015 2.620 6.692 1.00 96.94 95 PRO A O 1
ATOM 663 N N . GLN A 1 96 ? 10.583 3.545 5.250 1.00 95.44 96 GLN A N 1
ATOM 664 C CA . GLN A 1 96 ? 11.625 4.083 4.377 1.00 95.44 96 GLN A CA 1
ATOM 665 C C . GLN A 1 96 ? 12.687 4.948 5.101 1.00 95.44 96 GLN A C 1
ATOM 667 O O . GLN A 1 96 ? 13.862 4.789 4.770 1.00 95.44 96 GLN A O 1
ATOM 672 N N . PRO A 1 97 ? 12.349 5.760 6.127 1.00 94.00 97 PRO A N 1
ATOM 673 C CA . PRO A 1 97 ? 13.346 6.497 6.911 1.00 94.00 97 PRO A CA 1
ATOM 674 C C . PRO A 1 97 ? 14.323 5.639 7.735 1.00 94.00 97 PRO A C 1
ATOM 676 O O . PRO A 1 97 ? 15.348 6.158 8.162 1.00 94.00 97 PRO A O 1
ATOM 679 N N . GLU A 1 98 ? 14.038 4.351 7.972 1.00 95.31 98 GLU A N 1
ATOM 680 C CA . GLU A 1 98 ? 14.972 3.437 8.658 1.00 95.31 98 GLU A CA 1
ATOM 681 C C . GLU A 1 98 ? 16.067 2.893 7.726 1.00 95.31 98 GLU A C 1
ATOM 683 O O . GLU A 1 98 ? 17.025 2.271 8.187 1.00 95.31 98 GLU A O 1
ATOM 688 N N . LEU A 1 99 ? 15.956 3.113 6.411 1.00 93.94 99 LEU A N 1
ATOM 689 C CA . LEU A 1 99 ? 17.020 2.746 5.484 1.00 93.94 99 LEU A CA 1
ATOM 690 C C . LEU A 1 99 ? 18.245 3.649 5.664 1.00 93.94 99 LEU A C 1
ATOM 692 O O . LEU A 1 99 ? 18.136 4.834 5.973 1.00 93.94 99 LEU A O 1
ATOM 696 N N . ALA A 1 100 ? 19.432 3.100 5.387 1.00 93.19 100 ALA A N 1
ATOM 697 C CA . ALA A 1 100 ? 20.656 3.893 5.373 1.00 93.19 100 ALA A CA 1
ATOM 698 C C . ALA A 1 100 ? 20.519 5.058 4.367 1.00 93.19 100 ALA A C 1
ATOM 700 O O . ALA A 1 100 ? 20.078 4.803 3.241 1.00 93.19 100 ALA A O 1
ATOM 701 N N . PRO A 1 101 ? 20.951 6.293 4.698 1.00 89.94 101 PRO A N 1
ATOM 702 C CA . PRO A 1 101 ? 20.814 7.456 3.811 1.00 89.94 101 PRO A CA 1
ATOM 703 C C . PRO A 1 101 ? 21.455 7.290 2.425 1.00 89.94 101 PRO A C 1
ATOM 705 O O . PRO A 1 101 ? 21.058 7.949 1.470 1.00 89.94 101 PRO A O 1
ATOM 708 N N . SER A 1 102 ? 22.439 6.396 2.299 1.00 90.75 102 SER A N 1
ATOM 709 C CA . SER A 1 102 ? 23.100 6.052 1.037 1.00 90.75 102 SER A CA 1
ATOM 710 C C . SER A 1 102 ? 22.304 5.084 0.153 1.00 90.75 102 SER A C 1
ATOM 712 O O . SER A 1 102 ? 22.728 4.808 -0.968 1.00 90.75 102 SER A O 1
ATOM 714 N N . THR A 1 103 ? 21.170 4.554 0.627 1.00 91.31 103 THR A N 1
ATOM 715 C CA . THR A 1 103 ? 20.351 3.584 -0.112 1.00 91.31 103 THR A CA 1
ATOM 716 C C . THR A 1 103 ? 19.625 4.277 -1.270 1.00 91.31 103 THR A C 1
ATOM 718 O O . THR A 1 103 ? 18.718 5.075 -1.022 1.00 91.31 103 THR A O 1
ATOM 721 N N . PRO A 1 104 ? 19.934 3.967 -2.543 1.00 90.06 104 PRO A N 1
ATOM 722 C CA . PRO A 1 104 ? 19.340 4.678 -3.674 1.00 90.06 104 PRO A CA 1
ATOM 723 C C . PRO A 1 104 ? 17.829 4.449 -3.773 1.00 90.06 104 PRO A C 1
ATOM 725 O O . PRO A 1 104 ? 17.379 3.306 -3.670 1.00 90.06 104 PRO A O 1
ATOM 728 N N . LEU A 1 105 ? 17.042 5.489 -4.0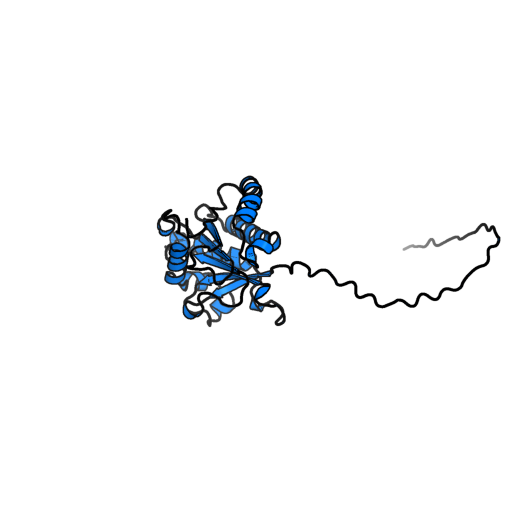71 1.00 88.25 105 LEU A N 1
ATOM 729 C CA . LEU A 1 105 ? 15.592 5.360 -4.310 1.00 88.25 105 LEU A CA 1
ATOM 730 C C . LEU A 1 105 ? 15.269 4.384 -5.459 1.00 88.25 105 LEU A C 1
ATOM 732 O O . LEU A 1 105 ? 14.302 3.632 -5.386 1.00 88.25 105 LEU A O 1
ATOM 736 N N . SER A 1 106 ? 16.136 4.299 -6.473 1.00 85.69 106 SER A N 1
ATOM 737 C CA . SER A 1 106 ? 16.043 3.334 -7.582 1.00 85.69 106 SER A CA 1
ATOM 738 C C . SER A 1 106 ? 16.251 1.867 -7.166 1.00 85.69 106 SER A C 1
ATOM 740 O O . SER A 1 106 ? 16.030 0.944 -7.955 1.00 85.69 106 SER A O 1
ATOM 742 N N . SER A 1 107 ? 16.678 1.621 -5.926 1.00 88.81 107 SER A N 1
ATOM 743 C CA . SER A 1 107 ? 16.765 0.283 -5.334 1.00 88.81 107 SER A CA 1
ATOM 744 C C . SER A 1 107 ? 15.602 -0.038 -4.391 1.00 88.81 107 SER A C 1
ATOM 746 O O . SER A 1 107 ? 15.527 -1.151 -3.873 1.00 88.81 107 SER A O 1
ATOM 748 N N . GLN A 1 108 ? 14.680 0.904 -4.198 1.00 90.62 108 GLN A N 1
ATOM 749 C CA . GLN A 1 108 ? 13.552 0.774 -3.286 1.00 90.62 108 GLN A CA 1
ATOM 750 C C . GLN A 1 108 ? 12.268 0.514 -4.070 1.00 90.62 108 GLN A C 1
ATOM 752 O O . GLN A 1 108 ? 12.033 1.102 -5.130 1.00 90.62 108 GLN A O 1
ATOM 757 N N . MET A 1 109 ? 11.423 -0.350 -3.515 1.00 91.62 109 MET A N 1
ATOM 758 C CA . MET A 1 109 ? 10.036 -0.478 -3.935 1.00 91.62 109 MET A CA 1
ATOM 759 C C . MET A 1 109 ? 9.141 -0.099 -2.767 1.00 91.62 109 MET A C 1
ATOM 761 O O . MET A 1 109 ? 9.040 -0.823 -1.772 1.00 91.62 109 MET A O 1
ATOM 765 N N . ILE A 1 110 ? 8.534 1.077 -2.882 1.00 95.31 110 ILE A N 1
ATOM 766 C CA . ILE A 1 110 ? 7.811 1.694 -1.776 1.00 95.31 110 ILE A CA 1
ATOM 767 C C . ILE A 1 110 ? 6.333 1.347 -1.890 1.00 95.31 110 ILE A C 1
ATOM 769 O O . ILE A 1 110 ? 5.700 1.619 -2.904 1.00 95.31 110 ILE A O 1
ATOM 773 N N . THR A 1 111 ? 5.772 0.750 -0.846 1.00 97.38 111 THR A N 1
ATOM 774 C CA . THR A 1 111 ? 4.323 0.608 -0.695 1.00 97.38 111 THR A CA 1
ATOM 775 C C . THR A 1 111 ? 3.808 1.810 0.077 1.00 97.38 111 THR A C 1
ATOM 777 O O . THR A 1 111 ? 4.240 2.062 1.203 1.00 97.38 111 THR A O 1
ATOM 780 N N . TYR A 1 112 ? 2.902 2.565 -0.527 1.00 98.06 112 TYR A N 1
ATOM 781 C CA . TYR A 1 112 ? 2.398 3.806 0.033 1.00 98.06 112 TYR A CA 1
ATOM 782 C C . TYR A 1 112 ? 1.033 3.645 0.695 1.00 98.06 112 TYR A C 1
ATOM 784 O O . TYR A 1 112 ? 0.144 2.955 0.187 1.00 98.06 112 TYR A O 1
ATOM 792 N N . TRP A 1 113 ? 0.867 4.357 1.808 1.00 98.56 113 TRP A N 1
ATOM 793 C CA . TRP A 1 113 ? -0.425 4.633 2.425 1.00 98.56 113 TRP A CA 1
ATOM 794 C C . TRP A 1 113 ? -0.815 6.101 2.167 1.00 98.56 113 TRP A C 1
ATOM 796 O O . TRP A 1 113 ? -0.175 7.002 2.717 1.00 98.56 113 TRP A O 1
ATOM 806 N N . PRO A 1 114 ? -1.830 6.367 1.324 1.00 98.25 114 PRO A N 1
ATOM 807 C CA . PRO A 1 114 ? -2.333 7.718 1.086 1.00 98.25 114 PRO A CA 1
ATOM 808 C C . PRO A 1 114 ? -2.881 8.400 2.343 1.00 98.25 114 PRO A C 1
ATOM 810 O O . PRO A 1 114 ? -3.732 7.845 3.038 1.00 98.25 114 PRO A O 1
ATOM 813 N N . ILE A 1 115 ? -2.466 9.639 2.599 1.00 98.25 115 ILE A N 1
ATOM 814 C CA . ILE A 1 115 ? -2.891 10.419 3.768 1.00 98.25 115 ILE A CA 1
ATOM 815 C C . ILE A 1 115 ? -3.060 11.906 3.425 1.00 98.25 115 ILE A C 1
ATOM 817 O O . ILE A 1 115 ? -2.475 12.396 2.464 1.00 98.25 115 ILE A O 1
ATOM 821 N N . THR A 1 116 ? -3.902 12.620 4.174 1.00 96.00 116 THR A N 1
ATOM 822 C CA . THR A 1 116 ? -4.118 14.073 4.029 1.00 96.00 116 THR A CA 1
ATOM 823 C C . THR A 1 116 ? -3.076 14.931 4.745 1.00 96.00 116 THR A C 1
ATOM 825 O O . THR A 1 116 ? -2.858 16.066 4.333 1.00 96.00 116 THR A O 1
ATOM 828 N N . ASN A 1 117 ? -2.500 14.441 5.845 1.00 92.56 117 ASN A N 1
ATOM 829 C CA . ASN A 1 117 ? -1.558 15.188 6.675 1.00 92.56 117 ASN A CA 1
ATOM 830 C C . ASN A 1 117 ? -0.539 14.234 7.303 1.00 92.56 117 ASN A C 1
ATOM 832 O O . ASN A 1 117 ? -0.792 13.627 8.344 1.00 92.56 117 ASN A O 1
ATOM 836 N N . LYS A 1 118 ? 0.609 14.073 6.648 1.00 95.19 118 LYS A N 1
ATOM 837 C CA . LYS A 1 118 ? 1.659 13.155 7.103 1.00 95.19 118 LYS A CA 1
ATOM 838 C C . LYS A 1 118 ? 2.583 13.754 8.163 1.00 95.19 118 LYS A C 1
ATOM 840 O O . LYS A 1 118 ? 3.283 13.001 8.819 1.00 95.19 118 LYS A O 1
ATOM 845 N N . ASN A 1 119 ? 2.576 15.075 8.358 1.00 94.12 119 ASN A N 1
ATOM 846 C CA . ASN A 1 119 ? 3.505 15.783 9.255 1.00 94.12 119 ASN A CA 1
ATOM 847 C C . ASN A 1 119 ? 2.967 15.889 10.696 1.00 94.12 119 ASN A C 1
ATOM 849 O O . ASN A 1 119 ? 3.132 16.910 11.371 1.00 94.12 119 ASN A O 1
ATOM 853 N N . LYS A 1 120 ? 2.247 14.860 11.152 1.00 96.31 120 LYS A N 1
ATOM 854 C CA . LYS A 1 120 ? 1.712 14.758 12.513 1.00 96.31 120 LYS A CA 1
ATOM 855 C C . LYS A 1 120 ? 2.475 13.687 13.294 1.00 96.31 120 LYS A C 1
ATOM 857 O O . LYS A 1 120 ? 2.769 12.643 12.716 1.00 96.31 120 LYS A O 1
ATOM 862 N N . PRO A 1 121 ? 2.702 13.856 14.609 1.00 96.75 121 PRO A N 1
ATOM 863 C CA . PRO A 1 121 ? 3.387 12.843 15.418 1.00 96.75 121 PRO A CA 1
ATOM 864 C C . PRO A 1 121 ? 2.741 11.449 15.342 1.00 96.75 121 PRO A C 1
ATOM 866 O O . PRO A 1 121 ? 3.414 10.419 15.403 1.00 96.75 121 PRO A O 1
ATOM 869 N N . GLU A 1 122 ? 1.417 11.387 15.204 1.00 97.75 122 GLU A N 1
ATOM 870 C CA . GLU A 1 122 ? 0.662 10.149 15.018 1.00 97.75 122 GLU A CA 1
ATOM 871 C C . GLU A 1 122 ? 0.957 9.473 13.675 1.00 97.75 122 GLU A C 1
ATOM 873 O O . GLU A 1 122 ? 0.993 8.244 13.607 1.00 97.75 122 GLU A O 1
ATOM 878 N N . ALA A 1 123 ? 1.187 10.260 12.624 1.00 96.38 123 ALA A N 1
ATOM 879 C CA . ALA A 1 123 ? 1.597 9.770 11.317 1.00 96.38 123 ALA A CA 1
ATOM 880 C C . ALA A 1 123 ? 3.049 9.266 11.348 1.00 96.38 123 ALA A C 1
ATOM 882 O O . ALA A 1 123 ? 3.302 8.144 10.908 1.00 96.38 123 ALA A O 1
ATOM 883 N N . ASP A 1 124 ? 3.963 10.026 11.962 1.00 92.62 124 ASP A N 1
ATOM 884 C CA . ASP A 1 124 ? 5.378 9.651 12.122 1.00 92.62 124 ASP A CA 1
ATOM 885 C C . ASP A 1 124 ? 5.536 8.335 12.899 1.00 92.62 124 ASP A C 1
ATOM 887 O O . ASP A 1 124 ? 6.300 7.448 12.519 1.00 92.62 124 ASP A O 1
ATOM 891 N N . SER A 1 125 ? 4.747 8.162 13.965 1.00 94.56 125 SER A N 1
ATOM 892 C CA . SER A 1 125 ? 4.701 6.926 14.763 1.00 94.56 125 SER A CA 1
ATOM 893 C C . SER A 1 125 ? 3.837 5.813 14.148 1.00 94.56 125 SER A C 1
ATOM 895 O O . SER A 1 125 ? 3.696 4.731 14.732 1.00 94.56 125 SER A O 1
ATOM 897 N N . TRP A 1 126 ? 3.267 6.052 12.962 1.00 97.00 126 TRP A N 1
ATOM 898 C CA . TRP A 1 126 ? 2.412 5.120 12.228 1.00 97.00 126 TRP A CA 1
ATOM 899 C C . TRP A 1 126 ? 1.277 4.557 13.101 1.00 97.00 126 TRP A C 1
ATOM 901 O O . TRP A 1 126 ? 1.102 3.339 13.232 1.00 97.00 126 TRP A O 1
ATOM 911 N N . LYS A 1 127 ? 0.529 5.436 13.778 1.00 98.12 127 LYS A N 1
ATOM 912 C CA . LYS A 1 127 ? -0.662 5.056 14.551 1.00 98.12 127 LYS A CA 1
ATOM 913 C C . LYS A 1 127 ? -1.812 4.763 13.597 1.00 98.12 127 LYS A C 1
ATOM 915 O O . LYS A 1 127 ? -2.356 5.675 12.979 1.00 98.12 127 LYS A O 1
ATOM 920 N N . CYS A 1 128 ? -2.208 3.497 13.497 1.00 98.44 128 CYS A N 1
ATOM 921 C CA . CYS A 1 128 ? -3.195 3.075 12.507 1.00 98.44 128 CYS A CA 1
ATOM 922 C C . CYS A 1 128 ? -4.577 3.709 12.686 1.00 98.44 128 CYS A C 1
ATOM 924 O O . CYS A 1 128 ? -5.266 3.935 11.695 1.00 98.44 128 CYS A O 1
ATOM 926 N N . ASP A 1 129 ? -4.942 4.093 13.907 1.00 98.06 129 ASP A N 1
ATOM 927 C CA . ASP A 1 129 ? -6.146 4.883 14.177 1.00 98.06 129 ASP A CA 1
ATOM 928 C C . ASP A 1 129 ? -6.135 6.202 13.400 1.00 98.06 129 ASP A C 1
ATOM 930 O O . ASP A 1 129 ? -7.055 6.479 12.630 1.00 98.06 129 ASP A O 1
ATOM 934 N N . TYR A 1 130 ? -5.035 6.949 13.513 1.00 98.44 130 TYR A N 1
ATOM 935 C CA . TYR A 1 130 ? -4.842 8.210 12.808 1.00 98.44 130 TYR A CA 1
ATOM 936 C C . TYR A 1 130 ? -4.782 8.011 11.290 1.00 98.44 130 TYR A C 1
ATOM 938 O O . TYR A 1 130 ? -5.423 8.749 10.542 1.00 98.44 130 TYR A O 1
ATOM 946 N N . LEU A 1 131 ? -4.039 7.001 10.825 1.00 98.50 131 LEU A N 1
ATOM 947 C CA . LEU A 1 131 ? -3.835 6.744 9.396 1.00 98.50 131 LEU A CA 1
ATOM 948 C C . LEU A 1 131 ? -5.120 6.332 8.668 1.00 98.50 131 LEU A C 1
ATOM 950 O O . LEU A 1 131 ? -5.315 6.712 7.512 1.00 98.50 131 LEU A O 1
ATOM 954 N N . VAL A 1 132 ? -5.993 5.563 9.321 1.00 98.31 132 VAL A N 1
ATOM 955 C CA . VAL A 1 132 ? -7.293 5.164 8.763 1.00 98.31 132 VAL A CA 1
ATOM 956 C C . VAL A 1 132 ? -8.249 6.359 8.721 1.00 98.31 132 VAL A C 1
ATOM 958 O O . VAL A 1 132 ? -8.864 6.624 7.683 1.00 98.31 132 VAL A O 1
ATOM 961 N N . GLU A 1 133 ? -8.331 7.127 9.808 1.00 97.69 133 GLU A N 1
ATOM 962 C CA . GLU A 1 133 ? -9.175 8.324 9.889 1.00 97.69 133 GLU A CA 1
ATOM 963 C C . GLU A 1 133 ? -8.770 9.378 8.844 1.00 97.69 133 GLU A C 1
ATOM 965 O O . GLU A 1 133 ? -9.610 9.896 8.100 1.00 97.69 133 GLU A O 1
ATOM 970 N N . ASN A 1 134 ? -7.463 9.603 8.688 1.00 98.19 134 ASN A N 1
ATOM 971 C CA . ASN A 1 134 ? -6.885 10.617 7.803 1.00 98.19 134 ASN A CA 1
ATOM 972 C C . ASN A 1 134 ? -6.491 10.073 6.420 1.00 98.19 134 ASN A C 1
ATOM 974 O O . ASN A 1 134 ? -5.809 10.751 5.651 1.00 98.19 134 ASN A O 1
ATOM 978 N N . TYR A 1 135 ? -6.951 8.868 6.064 1.00 98.50 135 TYR A N 1
ATOM 979 C CA . TYR A 1 135 ? -6.714 8.290 4.741 1.00 98.50 135 TYR A CA 1
ATOM 980 C C . TYR A 1 135 ? -7.187 9.233 3.622 1.00 98.50 135 TYR A C 1
ATOM 982 O O . TYR A 1 135 ? -8.327 9.711 3.650 1.00 98.50 135 TYR A O 1
ATOM 990 N N . HIS A 1 136 ? -6.363 9.479 2.606 1.00 98.19 136 HIS A N 1
ATOM 991 C CA . HIS A 1 136 ? -6.778 10.327 1.488 1.00 98.19 136 HIS A CA 1
ATOM 992 C C . HIS A 1 136 ? -7.574 9.523 0.446 1.00 98.19 136 HIS A C 1
ATOM 994 O O . HIS A 1 136 ? -7.010 8.970 -0.501 1.00 98.19 136 HIS A O 1
ATOM 1000 N N . LEU A 1 137 ? -8.906 9.474 0.615 1.00 97.75 137 LEU A N 1
ATOM 1001 C CA . LEU A 1 137 ? -9.800 8.637 -0.201 1.00 97.75 137 LEU A CA 1
ATOM 1002 C C . LEU A 1 137 ? -9.658 8.899 -1.703 1.00 97.75 137 LEU A C 1
ATOM 1004 O O . LEU A 1 137 ? -9.565 7.948 -2.474 1.00 97.75 137 LEU A O 1
ATOM 1008 N N . LYS A 1 138 ? -9.598 10.169 -2.120 1.00 97.19 138 LYS A N 1
ATOM 1009 C CA . LYS A 1 138 ? -9.512 10.508 -3.545 1.00 97.19 138 LYS A CA 1
ATOM 1010 C C . LYS A 1 138 ? -8.273 9.886 -4.202 1.00 97.19 138 LYS A C 1
ATOM 1012 O O . LYS A 1 138 ? -8.394 9.333 -5.283 1.00 97.19 138 LYS A O 1
ATOM 1017 N N . THR A 1 139 ? -7.117 9.882 -3.533 1.00 96.94 139 THR A N 1
ATOM 1018 C CA . THR A 1 139 ? -5.893 9.266 -4.089 1.00 96.94 139 THR A CA 1
ATOM 1019 C C . THR A 1 139 ? -6.062 7.759 -4.277 1.00 96.94 139 THR A C 1
ATOM 1021 O O . THR A 1 139 ? -5.613 7.225 -5.291 1.00 96.94 139 THR A O 1
ATOM 1024 N N . GLY A 1 140 ? -6.730 7.081 -3.336 1.00 97.06 140 GLY A N 1
ATOM 1025 C CA . GLY A 1 140 ? -7.072 5.662 -3.458 1.00 97.06 140 GLY A CA 1
ATOM 1026 C C . GLY A 1 140 ? -8.040 5.380 -4.612 1.00 97.06 140 GLY A C 1
ATOM 1027 O O . GLY A 1 140 ? -7.809 4.466 -5.398 1.00 97.06 140 GLY A O 1
ATOM 1028 N N . LEU A 1 141 ? -9.082 6.200 -4.768 1.00 96.69 141 LEU A N 1
ATOM 1029 C CA . LEU A 1 141 ? -10.045 6.074 -5.868 1.00 96.69 141 LEU A CA 1
ATOM 1030 C C . LEU A 1 141 ? -9.423 6.363 -7.237 1.00 96.69 141 LEU A C 1
ATOM 1032 O O . LEU A 1 141 ? -9.697 5.637 -8.192 1.00 96.69 141 LEU A O 1
ATOM 1036 N N . ASP A 1 142 ? -8.562 7.378 -7.331 1.00 94.81 142 ASP A N 1
ATOM 1037 C CA . ASP A 1 142 ? -7.809 7.672 -8.551 1.00 94.81 142 ASP A CA 1
ATOM 1038 C C . ASP A 1 142 ? -6.919 6.465 -8.907 1.00 94.81 142 ASP A C 1
ATOM 1040 O O . ASP A 1 142 ? -6.893 6.027 -10.050 1.00 94.81 142 ASP A O 1
ATOM 1044 N N . ALA A 1 143 ? -6.246 5.861 -7.918 1.00 93.69 143 ALA A N 1
ATOM 1045 C CA . ALA A 1 143 ? -5.429 4.659 -8.111 1.00 93.69 143 ALA A CA 1
ATOM 1046 C C . ALA A 1 143 ? -6.240 3.452 -8.613 1.00 93.69 143 ALA A C 1
ATOM 1048 O O . ALA A 1 143 ? -5.786 2.740 -9.505 1.00 93.69 143 ALA A O 1
ATOM 1049 N N . ILE A 1 144 ? -7.441 3.233 -8.069 1.00 93.88 144 ILE A N 1
ATOM 1050 C CA . ILE A 1 144 ? -8.361 2.183 -8.533 1.00 93.88 144 ILE A CA 1
ATOM 1051 C C . ILE A 1 144 ? -8.824 2.462 -9.963 1.00 93.88 144 ILE A C 1
ATOM 1053 O O . ILE A 1 144 ? -8.841 1.549 -10.782 1.00 93.88 144 ILE A O 1
ATOM 1057 N N . THR A 1 145 ? -9.175 3.712 -10.268 1.00 91.94 145 THR A N 1
ATOM 1058 C CA . THR A 1 145 ? -9.637 4.127 -11.600 1.00 91.94 145 THR A CA 1
ATOM 1059 C C . THR A 1 145 ? -8.552 3.899 -12.647 1.00 91.94 145 THR A C 1
ATOM 1061 O O . THR A 1 145 ? -8.819 3.298 -13.684 1.00 91.94 145 THR A O 1
ATOM 1064 N N . ASP A 1 146 ? -7.317 4.296 -12.340 1.00 87.81 146 ASP A N 1
ATOM 1065 C CA . ASP A 1 146 ? -6.166 4.118 -13.228 1.00 87.81 146 ASP A CA 1
ATOM 1066 C C . ASP A 1 146 ? -5.807 2.637 -13.429 1.00 87.81 146 ASP A C 1
ATOM 1068 O O . ASP A 1 146 ? -5.275 2.258 -14.471 1.00 87.81 146 ASP A O 1
ATOM 1072 N N . ALA A 1 147 ? -6.096 1.787 -12.440 1.00 87.06 147 ALA A N 1
ATOM 1073 C CA . ALA A 1 147 ? -5.858 0.349 -12.505 1.00 87.06 147 ALA A CA 1
ATOM 1074 C C . ALA A 1 147 ? -6.998 -0.439 -13.172 1.00 87.06 147 ALA A C 1
ATOM 1076 O O . ALA A 1 147 ? -6.774 -1.556 -13.640 1.00 87.06 147 ALA A O 1
ATOM 1077 N N . ASP A 1 148 ? -8.208 0.121 -13.266 1.00 85.81 148 ASP A N 1
ATOM 1078 C CA . ASP A 1 148 ? -9.386 -0.543 -13.842 1.00 85.81 148 ASP A CA 1
ATOM 1079 C C . ASP A 1 148 ? -9.433 -0.469 -15.381 1.00 85.81 148 ASP A C 1
ATOM 1081 O O . ASP A 1 148 ? -10.470 -0.268 -16.016 1.00 85.81 148 ASP A O 1
ATOM 1085 N N . VAL A 1 149 ? -8.279 -0.664 -16.013 1.00 78.81 149 VAL A N 1
ATOM 1086 C CA . VAL A 1 149 ? -8.072 -0.590 -17.467 1.00 78.81 149 VAL A CA 1
ATOM 1087 C C . VAL A 1 149 ? -8.900 -1.611 -18.260 1.00 78.81 149 VAL A C 1
ATOM 1089 O O . VAL A 1 149 ? -9.239 -1.359 -19.416 1.00 78.81 149 VAL A O 1
ATOM 1092 N N . LYS A 1 150 ? -9.295 -2.735 -17.643 1.00 72.62 150 LYS A N 1
ATOM 1093 C CA . LYS A 1 150 ? -10.214 -3.734 -18.232 1.00 72.62 150 LYS A CA 1
ATOM 1094 C C . LYS A 1 150 ? -11.692 -3.491 -17.911 1.00 72.62 150 LYS A C 1
ATOM 1096 O O . LYS A 1 150 ? -12.525 -4.285 -18.340 1.00 72.62 150 LYS A O 1
ATOM 1101 N N . ARG A 1 151 ? -12.033 -2.405 -17.205 1.00 80.62 151 ARG A N 1
ATOM 1102 C CA . ARG A 1 151 ? -13.410 -2.062 -16.802 1.00 80.62 151 ARG A CA 1
ATOM 1103 C C . ARG A 1 151 ? -14.095 -3.189 -16.022 1.00 80.62 151 ARG A C 1
ATOM 1105 O O . ARG A 1 151 ? -15.274 -3.479 -16.215 1.00 80.62 151 ARG A O 1
ATOM 1112 N N . GLU A 1 152 ? -13.350 -3.814 -15.119 1.00 81.31 152 GLU A N 1
ATOM 1113 C CA . GLU A 1 152 ? -13.820 -4.863 -14.210 1.00 81.31 152 GLU A CA 1
ATOM 1114 C C . GLU A 1 152 ? -14.604 -4.311 -13.018 1.00 81.31 152 GLU A C 1
ATOM 1116 O O . GLU A 1 152 ? -15.030 -5.075 -12.147 1.00 81.31 152 GLU A O 1
ATOM 1121 N N . ARG A 1 153 ? -14.814 -2.989 -12.993 1.00 88.31 153 ARG A N 1
ATOM 1122 C CA . ARG A 1 153 ? -15.602 -2.270 -11.997 1.00 88.31 153 ARG A CA 1
ATOM 1123 C C . ARG A 1 153 ? -14.996 -2.439 -10.609 1.00 88.31 153 ARG A C 1
ATOM 1125 O O . ARG A 1 153 ? -15.721 -2.681 -9.643 1.00 88.31 153 ARG A O 1
ATOM 1132 N N . LEU A 1 154 ? -13.674 -2.294 -10.499 1.00 89.81 154 LEU A N 1
ATOM 1133 C CA . LEU A 1 154 ? -12.939 -2.459 -9.235 1.00 89.81 154 LEU A CA 1
ATOM 1134 C C . LEU A 1 154 ? -13.512 -1.571 -8.122 1.00 89.81 154 LEU A C 1
ATOM 1136 O O . LEU A 1 154 ? -13.684 -2.028 -6.996 1.00 89.81 154 LEU A O 1
ATOM 1140 N N . ALA A 1 155 ? -13.921 -0.347 -8.463 1.00 90.62 155 ALA A N 1
ATOM 1141 C CA . ALA A 1 155 ? -14.557 0.592 -7.539 1.00 90.62 155 ALA A CA 1
ATOM 1142 C C . ALA A 1 155 ? -15.885 0.089 -6.930 1.00 90.62 155 ALA A C 1
ATOM 1144 O O . ALA A 1 155 ? -16.326 0.622 -5.919 1.00 90.62 155 ALA A O 1
ATOM 1145 N N . THR A 1 156 ? -16.529 -0.921 -7.528 1.00 90.88 156 THR A N 1
ATOM 1146 C CA . THR A 1 156 ? -17.775 -1.519 -7.007 1.00 90.88 156 THR A CA 1
ATOM 1147 C C . THR A 1 156 ? -17.537 -2.699 -6.068 1.00 90.88 156 THR A C 1
ATOM 1149 O O . THR A 1 156 ? -18.484 -3.188 -5.455 1.00 90.88 156 THR A O 1
ATOM 1152 N N . ARG A 1 157 ? -16.293 -3.178 -5.953 1.00 91.94 157 ARG A N 1
ATOM 1153 C CA . ARG A 1 157 ? -15.940 -4.262 -5.031 1.00 91.94 157 ARG A CA 1
ATOM 1154 C C . ARG A 1 157 ? -15.648 -3.706 -3.638 1.00 91.94 157 ARG A C 1
ATOM 1156 O O . ARG A 1 157 ? -15.529 -2.500 -3.431 1.00 91.94 157 ARG A O 1
ATOM 1163 N N . ARG A 1 158 ? -15.508 -4.605 -2.665 1.00 92.81 158 ARG A N 1
ATOM 1164 C CA . ARG A 1 158 ? -15.287 -4.230 -1.264 1.00 92.81 158 ARG A CA 1
ATOM 1165 C C . ARG A 1 158 ? -13.897 -3.639 -1.016 1.00 92.81 158 ARG A C 1
ATOM 1167 O O . ARG A 1 158 ? -13.775 -2.692 -0.249 1.00 92.81 158 ARG A O 1
ATOM 1174 N N . GLY A 1 159 ? -12.857 -4.181 -1.648 1.00 93.25 159 GLY A N 1
ATOM 1175 C CA . GLY A 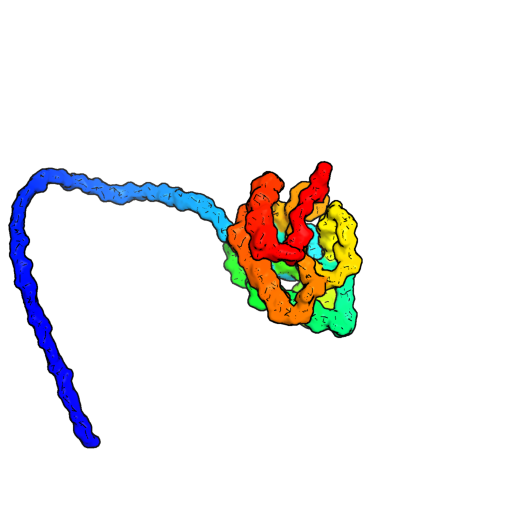1 159 ? -11.471 -3.786 -1.403 1.00 93.25 159 GLY A CA 1
ATOM 1176 C C . GLY A 1 159 ? -11.045 -3.971 0.069 1.00 93.25 159 GLY A C 1
ATOM 1177 O O . GLY A 1 159 ? -11.715 -4.676 0.829 1.00 93.25 159 GLY A O 1
ATOM 1178 N N . PRO A 1 160 ? -9.945 -3.341 0.520 1.00 96.88 160 PRO A N 1
ATOM 1179 C CA . PRO A 1 160 ? -9.053 -2.517 -0.288 1.00 96.88 160 PRO A CA 1
ATOM 1180 C C . PRO A 1 160 ? -8.281 -3.340 -1.321 1.00 96.88 160 PRO A C 1
ATOM 1182 O O . PRO A 1 160 ? -8.221 -4.567 -1.256 1.00 96.88 160 PRO A O 1
ATOM 1185 N N . PHE A 1 161 ? -7.662 -2.640 -2.260 1.00 96.44 161 PHE A N 1
ATOM 1186 C CA . PHE A 1 161 ? -6.733 -3.206 -3.225 1.00 96.44 161 PHE A CA 1
ATOM 1187 C C . PHE A 1 161 ? -5.306 -2.806 -2.870 1.00 96.44 161 PHE A C 1
ATOM 1189 O O . PHE A 1 161 ? -5.070 -1.701 -2.384 1.00 96.44 161 PHE A O 1
ATOM 1196 N N . LEU A 1 162 ? -4.349 -3.686 -3.137 1.00 95.88 162 LEU A N 1
ATOM 1197 C CA . LEU A 1 162 ? -2.939 -3.328 -3.210 1.00 95.88 162 LEU A CA 1
ATOM 1198 C C . LEU A 1 162 ? -2.568 -3.259 -4.690 1.00 95.88 162 LEU A C 1
ATOM 1200 O O . LEU A 1 162 ? -2.561 -4.275 -5.384 1.00 95.88 162 LEU A O 1
ATOM 1204 N N . ILE A 1 163 ? -2.325 -2.042 -5.168 1.00 92.56 163 ILE A N 1
ATOM 1205 C CA . ILE A 1 163 ? -2.098 -1.747 -6.584 1.00 92.56 163 ILE A CA 1
ATOM 1206 C C . ILE A 1 163 ? -0.660 -1.287 -6.754 1.00 92.56 163 ILE A C 1
ATOM 1208 O O . ILE A 1 163 ? -0.226 -0.395 -6.030 1.00 92.56 163 ILE A O 1
ATOM 1212 N N . ALA A 1 164 ? 0.079 -1.867 -7.693 1.00 90.12 164 ALA A N 1
ATOM 1213 C CA . ALA A 1 164 ? 1.464 -1.498 -7.941 1.00 90.12 164 ALA A CA 1
ATOM 1214 C C . ALA A 1 164 ? 1.744 -1.201 -9.410 1.00 90.12 164 ALA A C 1
ATOM 1216 O O . ALA A 1 164 ? 1.217 -1.876 -10.291 1.00 90.12 164 ALA A O 1
ATOM 1217 N N . TRP A 1 165 ? 2.618 -0.220 -9.640 1.00 86.88 165 TRP A N 1
ATOM 1218 C CA . TRP A 1 165 ? 3.065 0.219 -10.960 1.00 86.88 165 TRP A CA 1
ATOM 1219 C C . TRP A 1 165 ? 4.573 0.049 -11.105 1.00 86.88 165 TRP A C 1
ATOM 1221 O O . TRP A 1 165 ? 5.344 0.449 -10.223 1.00 86.88 165 TRP A O 1
ATOM 1231 N N . SER A 1 166 ? 4.991 -0.483 -12.254 1.00 80.12 166 SER A N 1
ATOM 1232 C CA . SER A 1 166 ? 6.387 -0.491 -12.688 1.00 80.12 166 SER A CA 1
ATOM 1233 C C . SER A 1 166 ? 6.521 -0.145 -14.180 1.00 80.12 166 SER A C 1
ATOM 1235 O O . SER A 1 166 ? 5.770 -0.675 -15.001 1.00 80.12 166 SER A O 1
ATOM 1237 N N . PRO A 1 167 ? 7.481 0.724 -14.556 1.00 75.19 167 PRO A N 1
ATOM 1238 C CA . PRO A 1 167 ? 8.285 1.571 -13.670 1.00 75.19 167 PRO A CA 1
ATOM 1239 C C . PRO A 1 167 ? 7.395 2.597 -12.948 1.00 75.19 167 PRO A C 1
ATOM 1241 O O . PRO A 1 167 ? 6.245 2.801 -13.333 1.00 75.19 167 PRO A O 1
ATOM 1244 N N . SER A 1 168 ? 7.905 3.275 -11.920 1.00 75.62 168 SER A N 1
ATOM 1245 C CA . SER A 1 168 ? 7.133 4.267 -11.141 1.00 75.62 168 SER A CA 1
ATOM 1246 C C . SER A 1 168 ? 6.433 5.342 -11.986 1.00 75.62 168 SER A C 1
ATOM 1248 O O . SER A 1 168 ? 5.333 5.780 -11.664 1.00 75.62 168 SER A O 1
ATOM 1250 N N . LYS A 1 169 ? 7.017 5.725 -13.122 1.00 75.88 169 LYS A N 1
ATOM 1251 C CA . LYS A 1 169 ? 6.439 6.716 -14.042 1.00 75.88 169 LYS A CA 1
ATOM 1252 C C . LYS A 1 169 ? 5.302 6.185 -14.922 1.00 75.88 169 LYS A C 1
ATOM 1254 O O . LYS A 1 169 ? 4.723 6.959 -15.663 1.00 75.88 169 LYS A O 1
ATOM 1259 N N . SER A 1 170 ? 4.991 4.891 -14.862 1.00 72.75 170 SER A N 1
ATOM 1260 C CA . SER A 1 170 ? 4.022 4.261 -15.768 1.00 72.75 170 SER A CA 1
ATOM 1261 C C . SER A 1 170 ? 2.559 4.479 -15.389 1.00 72.75 170 SER A C 1
ATOM 1263 O O . SER A 1 170 ? 1.674 4.126 -16.158 1.00 72.75 170 SER A O 1
ATOM 1265 N N . ARG A 1 171 ? 2.247 5.043 -14.219 1.00 78.25 171 ARG A N 1
ATOM 1266 C CA . ARG A 1 171 ? 0.846 5.293 -13.861 1.00 78.25 171 ARG A CA 1
ATOM 1267 C C . ARG A 1 171 ? 0.191 6.235 -14.880 1.00 78.25 171 ARG A C 1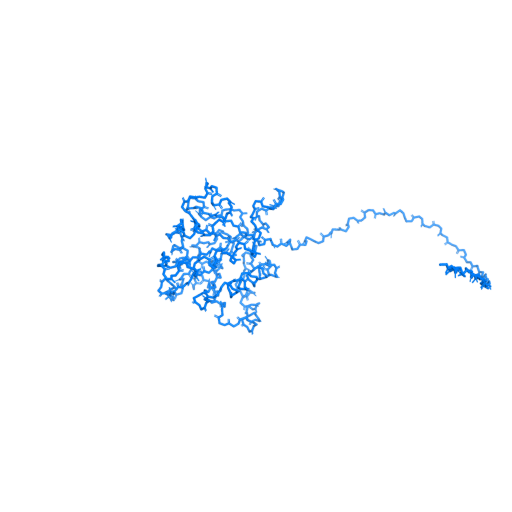
ATOM 1269 O O . ARG A 1 171 ? 0.683 7.335 -15.095 1.00 78.25 171 ARG A O 1
ATOM 1276 N N . GLY A 1 172 ? -0.929 5.800 -15.458 1.00 71.31 172 GLY A N 1
ATOM 1277 C CA . GLY A 1 172 ? -1.644 6.524 -16.515 1.00 71.31 172 GLY A CA 1
ATOM 1278 C C . GLY A 1 172 ? -1.133 6.247 -17.937 1.00 71.31 172 GLY A C 1
ATOM 1279 O O . GLY A 1 172 ? -1.770 6.676 -18.896 1.00 71.31 172 GLY A O 1
ATOM 1280 N N . GLU A 1 173 ? -0.035 5.500 -18.094 1.00 72.69 173 GLU A N 1
ATOM 1281 C CA . GLU A 1 173 ? 0.508 5.116 -19.399 1.00 72.69 173 GLU A CA 1
ATOM 1282 C C . GLU A 1 173 ? -0.198 3.882 -19.973 1.00 72.69 173 GLU A C 1
ATOM 1284 O O . GLU A 1 173 ? -0.549 2.949 -19.249 1.00 72.69 173 GLU A O 1
ATOM 1289 N N . LYS A 1 174 ? -0.341 3.832 -21.304 1.00 60.25 174 LYS A N 1
ATOM 1290 C CA . LYS A 1 174 ? -1.027 2.736 -22.018 1.00 60.25 174 LYS A CA 1
ATOM 1291 C C . LYS A 1 174 ? -0.298 1.386 -21.966 1.00 60.25 174 LYS A C 1
ATOM 1293 O O . LYS A 1 174 ? -0.896 0.349 -22.201 1.00 60.25 174 LYS A O 1
ATOM 1298 N N . ASP A 1 175 ? 0.976 1.350 -21.607 1.00 57.53 175 ASP A N 1
ATOM 1299 C CA . ASP A 1 175 ? 1.732 0.091 -21.511 1.00 57.53 175 ASP A CA 1
ATOM 1300 C C . ASP A 1 175 ? 2.233 -0.179 -20.090 1.00 57.53 175 ASP A C 1
ATOM 1302 O O . ASP A 1 175 ? 3.179 -0.939 -19.882 1.00 57.53 175 ASP A O 1
ATOM 1306 N N . ALA A 1 176 ? 1.592 0.447 -19.100 1.00 66.06 176 ALA A N 1
ATOM 1307 C CA . ALA A 1 176 ? 1.953 0.294 -17.702 1.00 66.06 176 ALA A CA 1
ATOM 1308 C C . ALA A 1 176 ? 1.795 -1.151 -17.231 1.00 66.06 176 ALA A C 1
ATOM 1310 O O . ALA A 1 176 ? 0.750 -1.770 -17.440 1.00 66.06 176 ALA A O 1
ATOM 1311 N N . LEU A 1 177 ? 2.809 -1.672 -16.539 1.00 69.00 177 LEU A N 1
ATOM 1312 C CA . LEU A 1 177 ? 2.657 -2.909 -15.790 1.00 69.00 177 LEU A CA 1
ATOM 1313 C C . LEU A 1 177 ? 1.949 -2.576 -14.479 1.00 69.00 177 LEU A C 1
ATOM 1315 O O . LEU A 1 177 ? 2.544 -1.970 -13.584 1.00 69.00 177 LEU A O 1
ATOM 1319 N N . ILE A 1 178 ? 0.685 -2.983 -14.385 1.00 77.56 178 ILE A N 1
ATOM 1320 C CA . ILE A 1 178 ? -0.123 -2.834 -13.178 1.00 77.56 178 ILE A CA 1
ATOM 1321 C C . ILE A 1 178 ? -0.342 -4.214 -12.567 1.00 77.56 178 ILE A C 1
ATOM 1323 O O . ILE A 1 178 ? -0.860 -5.116 -13.231 1.00 77.56 178 ILE A O 1
ATOM 1327 N N . LEU A 1 179 ? 0.047 -4.366 -11.304 1.00 82.56 179 LEU A N 1
ATOM 1328 C CA . LEU A 1 179 ? -0.327 -5.506 -10.478 1.00 82.56 179 LEU A CA 1
ATOM 1329 C C . LEU A 1 179 ? -1.444 -5.084 -9.531 1.00 82.56 179 LEU A C 1
ATOM 1331 O O . LEU A 1 179 ? -1.327 -4.066 -8.850 1.00 82.56 179 LEU A O 1
ATOM 1335 N N . ILE A 1 180 ? -2.491 -5.900 -9.455 1.00 87.31 180 ILE A N 1
ATOM 1336 C CA . ILE A 1 180 ? -3.622 -5.683 -8.558 1.00 87.31 180 ILE A CA 1
ATOM 1337 C C . ILE A 1 180 ? -3.782 -6.920 -7.678 1.00 87.31 180 ILE A C 1
ATOM 1339 O O . ILE A 1 180 ? -3.959 -8.035 -8.171 1.00 87.31 180 ILE A O 1
ATOM 1343 N N . ILE A 1 181 ? -3.739 -6.711 -6.367 1.00 89.56 181 ILE A N 1
ATOM 1344 C CA . ILE A 1 181 ? -4.107 -7.706 -5.361 1.00 89.56 181 ILE A CA 1
ATOM 1345 C C . ILE A 1 181 ? -5.402 -7.222 -4.712 1.00 89.56 181 ILE A C 1
ATOM 1347 O O . ILE A 1 181 ? -5.441 -6.153 -4.102 1.00 89.56 181 ILE A O 1
ATOM 1351 N N . ASP A 1 182 ? -6.469 -7.997 -4.866 1.00 91.00 182 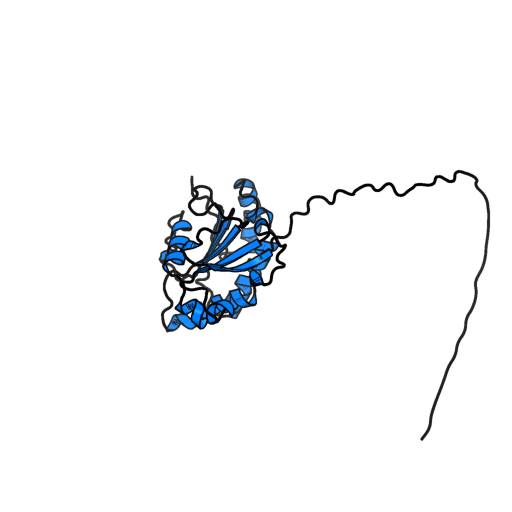ASP A N 1
ATOM 1352 C CA . ASP A 1 182 ? -7.753 -7.727 -4.221 1.00 91.00 182 ASP A CA 1
ATOM 1353 C C . ASP A 1 182 ? -7.757 -8.352 -2.834 1.00 91.00 182 ASP A C 1
ATOM 1355 O O . ASP A 1 182 ? -7.633 -9.566 -2.685 1.00 91.00 182 ASP A O 1
ATOM 1359 N N . MET A 1 183 ? -7.889 -7.512 -1.810 1.00 94.50 183 MET A N 1
ATOM 1360 C CA . MET A 1 183 ? -7.887 -7.962 -0.424 1.00 94.50 183 MET A CA 1
ATOM 1361 C C . MET A 1 183 ? -9.308 -8.113 0.139 1.00 94.50 183 MET A C 1
ATOM 1363 O O . MET A 1 183 ? -9.482 -8.233 1.352 1.00 94.50 183 MET A O 1
ATOM 1367 N N . SER A 1 184 ? -10.342 -8.094 -0.714 1.00 93.50 184 SER A N 1
ATOM 1368 C CA . SER A 1 184 ? -11.755 -8.146 -0.305 1.00 93.50 184 SER A CA 1
ATOM 1369 C C . SER A 1 184 ? -12.111 -9.367 0.546 1.00 93.50 184 SER A C 1
ATOM 1371 O O . SER A 1 184 ? -12.967 -9.245 1.416 1.00 93.50 184 SER A O 1
ATOM 1373 N N . SER A 1 185 ? -11.472 -10.518 0.312 1.00 92.50 185 SER A N 1
ATOM 1374 C CA . SER A 1 185 ? -11.738 -11.781 1.022 1.00 92.50 185 SER A CA 1
ATOM 1375 C C . SER A 1 185 ? -11.028 -11.905 2.376 1.00 92.50 185 SER A C 1
ATOM 1377 O O . SER A 1 185 ? -11.302 -12.837 3.130 1.00 92.50 185 SER A O 1
ATOM 1379 N N . HIS A 1 186 ? -10.116 -10.985 2.700 1.00 93.25 186 HIS A N 1
ATOM 1380 C CA . HIS A 1 186 ? -9.374 -10.994 3.957 1.00 93.25 186 HIS A CA 1
ATOM 1381 C C . HIS A 1 186 ? -10.161 -10.267 5.056 1.00 93.25 186 HIS A C 1
ATOM 1383 O O . HIS A 1 186 ? -10.565 -9.111 4.893 1.00 93.25 186 HIS A O 1
ATOM 1389 N N . GLU A 1 187 ? -10.352 -10.941 6.194 1.00 94.50 187 GLU A N 1
ATOM 1390 C CA . GLU A 1 187 ? -11.127 -10.429 7.339 1.00 94.50 187 GLU A CA 1
ATOM 1391 C C . GLU A 1 187 ? -10.304 -10.304 8.623 1.00 94.50 187 GLU A C 1
ATOM 1393 O O . GLU A 1 187 ? -10.596 -9.460 9.467 1.00 94.50 187 GLU A O 1
ATOM 1398 N N . SER A 1 188 ? -9.277 -11.140 8.797 1.00 96.50 188 SER A N 1
ATOM 1399 C CA . SER A 1 188 ? -8.502 -11.195 10.038 1.00 96.50 188 SER A CA 1
ATOM 1400 C C . SER A 1 188 ? -7.168 -10.473 9.901 1.00 96.50 188 SER A C 1
ATOM 1402 O O . SER A 1 188 ? -6.550 -10.480 8.833 1.00 96.50 188 SER A O 1
ATOM 1404 N N . GLN A 1 189 ? -6.671 -9.923 11.010 1.00 97.12 189 GLN A N 1
ATOM 1405 C CA . GLN A 1 189 ? -5.342 -9.314 11.068 1.00 97.12 189 GLN A CA 1
ATOM 1406 C C . GLN A 1 189 ? -4.247 -10.248 10.546 1.00 97.12 189 GLN A C 1
ATOM 1408 O O . GLN A 1 189 ? -3.419 -9.828 9.741 1.00 97.12 189 GLN A O 1
ATOM 1413 N N . GLN A 1 190 ? -4.282 -11.522 10.944 1.00 97.44 190 GLN A N 1
ATOM 1414 C CA . GLN A 1 190 ? -3.297 -12.509 10.508 1.00 97.44 190 GLN A CA 1
ATOM 1415 C C . GLN A 1 190 ? -3.327 -12.715 8.988 1.00 97.44 190 GLN A C 1
ATOM 1417 O O . GLN A 1 190 ? -2.278 -12.724 8.354 1.00 97.44 190 GLN A O 1
ATOM 1422 N N . SER A 1 191 ? -4.520 -12.779 8.386 1.00 95.94 191 SER A N 1
ATOM 1423 C CA . SER A 1 191 ? -4.647 -12.952 6.936 1.00 95.94 191 SER A CA 1
ATOM 1424 C C . SER A 1 191 ? -4.054 -11.779 6.141 1.00 95.94 191 SER A C 1
ATOM 1426 O O . SER A 1 191 ? -3.479 -11.996 5.078 1.00 95.94 191 SER A O 1
ATOM 1428 N N . PHE A 1 192 ? -4.135 -10.548 6.660 1.00 97.75 192 PHE A N 1
ATOM 1429 C CA . PHE A 1 192 ? -3.464 -9.395 6.053 1.00 97.75 192 PHE A CA 1
ATOM 1430 C C . PHE A 1 192 ? -1.951 -9.424 6.282 1.00 97.75 192 PHE A C 1
ATOM 1432 O O . PHE A 1 192 ? -1.194 -9.083 5.377 1.00 97.75 192 PHE A O 1
ATOM 1439 N N . VAL A 1 193 ? -1.489 -9.835 7.469 1.00 98.00 193 VAL A N 1
ATOM 1440 C CA . VAL A 1 193 ? -0.052 -9.989 7.756 1.00 98.00 193 VAL A CA 1
ATOM 1441 C C . VAL A 1 193 ? 0.585 -10.964 6.772 1.00 98.00 193 VAL A C 1
ATOM 1443 O O . VAL A 1 193 ? 1.641 -10.663 6.216 1.00 98.00 193 VAL A O 1
ATOM 1446 N N . ASP A 1 194 ? -0.053 -12.104 6.525 1.00 94.94 194 ASP A N 1
ATOM 1447 C CA . ASP A 1 194 ? 0.475 -13.102 5.598 1.00 94.94 194 ASP A CA 1
ATOM 1448 C C . ASP A 1 194 ? 0.450 -12.591 4.150 1.00 94.94 194 ASP A C 1
ATOM 1450 O O . ASP A 1 194 ? 1.463 -12.696 3.459 1.00 94.94 194 ASP A O 1
ATOM 1454 N N . LEU A 1 195 ? -0.603 -11.869 3.744 1.00 95.06 195 LEU A N 1
ATOM 1455 C CA . LEU A 1 195 ? -0.638 -11.181 2.448 1.00 95.06 195 LEU A CA 1
ATOM 1456 C C . LEU A 1 195 ? 0.529 -10.199 2.269 1.00 95.06 195 LEU A C 1
ATOM 1458 O O . LEU A 1 195 ? 1.166 -10.181 1.215 1.00 95.06 195 LEU A O 1
ATOM 1462 N N . PHE A 1 196 ? 0.845 -9.380 3.277 1.00 96.56 196 PHE A N 1
ATOM 1463 C CA . PHE A 1 196 ? 1.950 -8.426 3.165 1.00 96.56 196 PHE A CA 1
ATOM 1464 C C . PHE A 1 196 ? 3.338 -9.083 3.259 1.00 96.56 196 PHE A C 1
ATOM 1466 O O . PHE A 1 196 ? 4.296 -8.564 2.679 1.00 96.56 196 PHE A O 1
ATOM 1473 N N . LYS A 1 197 ? 3.476 -10.235 3.931 1.00 95.25 197 LYS A N 1
ATOM 1474 C CA . LYS A 1 197 ? 4.703 -11.049 3.855 1.00 95.25 197 LYS A CA 1
ATOM 1475 C C . LYS A 1 197 ? 4.904 -11.597 2.446 1.00 95.25 197 LYS A C 1
ATOM 1477 O O . LYS A 1 197 ? 6.009 -11.474 1.919 1.00 95.25 197 LYS A O 1
ATOM 1482 N N . ASP A 1 198 ? 3.850 -12.127 1.834 1.00 90.00 198 ASP A N 1
ATOM 1483 C CA . ASP A 1 198 ? 3.888 -12.619 0.457 1.00 90.00 198 ASP A CA 1
ATOM 1484 C C . ASP A 1 198 ? 4.202 -11.489 -0.518 1.00 90.00 198 ASP A C 1
ATOM 1486 O O . ASP A 1 198 ? 5.023 -11.645 -1.418 1.00 90.00 198 ASP A O 1
ATOM 1490 N N . TRP A 1 199 ? 3.592 -10.320 -0.315 1.00 91.19 199 TRP A N 1
ATOM 1491 C CA . TRP A 1 199 ? 3.896 -9.113 -1.075 1.00 91.19 199 TRP A CA 1
ATOM 1492 C C . TRP A 1 199 ? 5.378 -8.740 -0.991 1.00 91.19 199 TRP A C 1
ATOM 1494 O O . TRP A 1 199 ? 6.042 -8.577 -2.012 1.00 91.19 199 TRP A O 1
ATOM 1504 N N . ARG A 1 200 ? 5.923 -8.667 0.227 1.00 92.81 200 ARG A N 1
ATOM 1505 C CA . ARG A 1 200 ? 7.342 -8.393 0.465 1.00 92.81 200 ARG A CA 1
ATOM 1506 C C . ARG A 1 200 ? 8.240 -9.409 -0.239 1.00 92.81 200 ARG A C 1
ATOM 1508 O O . ARG A 1 200 ? 9.239 -9.022 -0.839 1.00 92.81 200 ARG A O 1
ATOM 1515 N N . GLN A 1 201 ? 7.889 -10.690 -0.156 1.00 88.19 201 GLN A N 1
ATOM 1516 C CA . GLN A 1 201 ? 8.659 -11.771 -0.758 1.00 88.19 201 GLN A CA 1
ATOM 1517 C C . GLN A 1 201 ? 8.649 -11.679 -2.291 1.00 88.19 201 GLN A C 1
ATOM 1519 O O . GLN A 1 201 ? 9.710 -11.731 -2.903 1.00 88.19 201 GLN A O 1
ATOM 1524 N N . LYS A 1 202 ? 7.492 -11.390 -2.902 1.00 80.88 202 LYS A N 1
ATOM 1525 C CA . LYS A 1 202 ? 7.350 -11.152 -4.354 1.00 80.88 202 LYS A CA 1
ATOM 1526 C C . LYS A 1 202 ? 8.213 -9.992 -4.862 1.00 80.88 202 LYS A C 1
ATOM 1528 O O . LYS A 1 202 ? 8.754 -10.049 -5.962 1.00 80.88 202 LYS A O 1
ATOM 1533 N N . ILE A 1 203 ? 8.378 -8.931 -4.070 1.00 84.31 203 ILE A N 1
ATOM 1534 C CA . ILE A 1 203 ? 9.282 -7.823 -4.424 1.00 84.31 203 ILE A CA 1
ATOM 1535 C C . ILE A 1 203 ? 10.747 -8.284 -4.445 1.00 84.31 203 ILE A C 1
ATOM 1537 O O . ILE A 1 203 ? 11.527 -7.848 -5.294 1.00 84.31 203 ILE A O 1
ATOM 1541 N N . ILE A 1 204 ? 11.125 -9.136 -3.489 1.00 86.00 204 ILE A N 1
ATOM 1542 C CA . ILE A 1 204 ? 12.502 -9.608 -3.307 1.00 86.00 204 ILE A CA 1
ATOM 1543 C C . ILE A 1 204 ? 12.889 -10.633 -4.373 1.00 86.00 204 ILE A C 1
ATOM 1545 O O . ILE A 1 204 ? 14.006 -10.554 -4.884 1.00 86.00 204 ILE A O 1
ATOM 1549 N N . ASP A 1 205 ? 11.995 -11.572 -4.681 1.00 81.12 205 ASP A N 1
ATOM 1550 C CA . ASP A 1 205 ? 12.291 -12.710 -5.555 1.00 81.12 205 ASP A CA 1
ATOM 1551 C C . ASP A 1 205 ? 12.375 -12.301 -7.030 1.00 81.12 205 ASP A C 1
ATOM 1553 O O . ASP A 1 205 ? 13.220 -12.816 -7.763 1.00 81.12 205 ASP A O 1
ATOM 1557 N N . ASP A 1 206 ? 11.597 -11.294 -7.441 1.00 73.88 206 ASP A N 1
ATOM 1558 C CA . ASP A 1 206 ? 11.464 -10.908 -8.847 1.00 73.88 206 ASP A CA 1
ATOM 1559 C C . ASP A 1 206 ? 11.878 -9.449 -9.138 1.00 73.88 206 ASP A C 1
ATOM 1561 O O . ASP A 1 206 ? 11.122 -8.680 -9.741 1.00 73.88 206 ASP A O 1
ATOM 1565 N N . PRO A 1 207 ? 13.105 -9.005 -8.791 1.00 71.94 207 PRO A N 1
ATOM 1566 C CA . PRO A 1 207 ? 13.501 -7.598 -8.901 1.00 71.94 207 PRO A CA 1
ATOM 1567 C C . PRO A 1 207 ? 13.521 -7.070 -10.343 1.00 71.94 207 PRO A C 1
ATOM 1569 O O . PRO A 1 207 ? 13.449 -5.859 -10.571 1.00 71.94 207 PRO A O 1
ATOM 1572 N N . LYS A 1 208 ? 13.605 -7.971 -11.330 1.00 67.00 208 LYS A N 1
ATOM 1573 C CA . LYS A 1 208 ? 13.544 -7.628 -12.756 1.00 67.00 208 LYS A CA 1
ATOM 1574 C C . LYS A 1 208 ? 12.172 -7.089 -13.166 1.00 67.00 208 LYS A C 1
ATOM 1576 O O . LYS A 1 208 ? 12.141 -6.193 -14.001 1.00 67.00 208 LYS A O 1
ATOM 1581 N N . LEU A 1 209 ? 11.083 -7.563 -12.548 1.00 66.31 209 LEU A N 1
ATOM 1582 C CA . LEU A 1 209 ? 9.717 -7.105 -12.840 1.00 66.31 209 LEU A CA 1
ATOM 1583 C C . LEU A 1 209 ? 9.487 -5.635 -12.489 1.00 66.31 209 LEU A C 1
ATOM 1585 O O . LEU A 1 209 ? 8.587 -5.000 -13.026 1.00 66.31 209 LEU A O 1
ATOM 1589 N N . TRP A 1 210 ? 10.290 -5.107 -11.568 1.00 70.06 210 TRP A N 1
ATOM 1590 C CA . TRP A 1 210 ? 10.024 -3.831 -10.918 1.00 70.06 210 TRP A CA 1
ATOM 1591 C C . TRP A 1 210 ? 10.963 -2.705 -11.364 1.00 70.06 210 TRP A C 1
ATOM 1593 O O . TRP A 1 210 ? 10.602 -1.537 -11.233 1.00 70.06 210 TRP A O 1
ATOM 1603 N N . ARG A 1 211 ? 12.166 -3.017 -11.866 1.00 65.50 211 ARG A N 1
ATOM 1604 C CA . ARG A 1 211 ? 13.170 -1.999 -12.241 1.00 65.50 211 ARG A CA 1
ATOM 1605 C C . ARG A 1 211 ? 13.136 -1.590 -13.694 1.00 65.50 211 ARG A C 1
ATOM 1607 O O . ARG A 1 211 ? 13.194 -0.407 -14.010 1.00 65.50 211 ARG A O 1
ATOM 1614 N N . ASN A 1 212 ? 13.097 -2.586 -14.559 1.00 57.25 212 ASN A N 1
ATOM 1615 C CA . ASN A 1 212 ? 13.144 -2.382 -15.983 1.00 57.25 212 ASN A CA 1
ATOM 1616 C C . ASN A 1 212 ? 11.764 -2.783 -16.453 1.00 57.25 212 ASN A C 1
ATOM 1618 O O . ASN A 1 212 ? 11.559 -3.942 -16.805 1.00 57.25 212 ASN A O 1
ATOM 1622 N N . GLY A 1 213 ? 10.804 -1.852 -16.438 1.00 52.41 213 GLY A N 1
ATOM 1623 C CA . GLY A 1 213 ? 9.688 -2.050 -17.355 1.00 52.41 213 GLY A CA 1
ATOM 1624 C C . GLY A 1 213 ? 10.308 -2.372 -18.706 1.00 52.41 213 GLY A C 1
ATOM 1625 O O . GLY A 1 213 ? 11.230 -1.652 -19.082 1.00 52.41 213 GLY A O 1
ATOM 1626 N N . TRP A 1 214 ? 9.913 -3.492 -19.319 1.00 55.53 214 TRP A N 1
ATOM 1627 C CA . TRP A 1 214 ? 9.914 -3.811 -20.756 1.00 55.53 214 TRP A CA 1
ATOM 1628 C C . TRP A 1 214 ? 9.816 -5.335 -21.000 1.00 55.53 214 TRP A C 1
ATOM 1630 O O . TRP A 1 214 ? 10.142 -6.156 -20.149 1.00 55.53 214 TRP A O 1
ATOM 1640 N N . ASP A 1 215 ? 9.325 -5.656 -22.200 1.00 48.75 215 ASP A N 1
ATOM 1641 C CA . ASP A 1 215 ? 8.876 -6.943 -22.760 1.00 48.75 215 ASP A CA 1
ATOM 1642 C C . ASP A 1 215 ? 7.772 -7.699 -21.992 1.00 48.75 215 ASP A C 1
ATOM 1644 O O . ASP A 1 215 ? 7.990 -8.646 -21.232 1.00 48.75 215 ASP A O 1
ATOM 1648 N N . ALA A 1 216 ? 6.529 -7.325 -22.309 1.00 51.16 216 ALA A N 1
ATOM 1649 C CA . ALA A 1 216 ? 5.318 -7.987 -21.840 1.00 51.16 216 ALA A CA 1
ATOM 1650 C C . ALA A 1 216 ? 5.280 -9.502 -22.135 1.00 51.16 216 ALA A C 1
ATOM 1652 O O . ALA A 1 216 ? 4.636 -10.236 -21.388 1.00 51.16 216 ALA A O 1
ATOM 1653 N N . LYS A 1 217 ? 5.953 -10.006 -23.184 1.00 47.78 217 LYS A N 1
ATOM 1654 C CA . LYS A 1 217 ? 5.924 -11.441 -23.527 1.00 47.78 217 LYS A CA 1
ATOM 1655 C C . LYS A 1 217 ? 6.757 -12.284 -22.561 1.00 47.78 217 LYS A C 1
ATOM 1657 O O . LYS A 1 217 ? 6.304 -13.356 -22.163 1.00 47.78 217 LYS A O 1
ATOM 1662 N N . ALA A 1 218 ? 7.925 -11.793 -22.145 1.00 51.47 218 ALA A N 1
ATOM 1663 C CA . ALA A 1 218 ? 8.770 -12.462 -21.153 1.00 51.47 218 ALA A CA 1
ATOM 1664 C C . ALA A 1 218 ? 8.093 -12.501 -19.771 1.00 51.47 218 ALA A C 1
ATOM 1666 O O . ALA A 1 218 ? 8.136 -13.520 -19.082 1.00 51.47 218 ALA A O 1
ATOM 1667 N N . ILE A 1 219 ? 7.388 -11.422 -19.418 1.00 51.38 219 ILE A N 1
ATOM 1668 C CA . ILE A 1 219 ? 6.590 -11.324 -18.193 1.00 51.38 219 ILE A CA 1
ATOM 1669 C C . ILE A 1 219 ? 5.406 -12.300 -18.236 1.00 51.38 219 ILE A C 1
ATOM 1671 O O . ILE A 1 219 ? 5.258 -13.099 -17.321 1.00 51.38 219 ILE A O 1
ATOM 1675 N N . ILE A 1 220 ? 4.611 -12.337 -19.314 1.00 51.06 220 ILE A N 1
ATOM 1676 C CA . ILE A 1 220 ? 3.491 -13.295 -19.440 1.00 51.06 220 ILE A CA 1
ATOM 1677 C C . ILE A 1 220 ? 3.974 -14.750 -19.330 1.00 51.06 220 ILE A C 1
ATOM 1679 O O . ILE A 1 220 ? 3.289 -15.565 -18.717 1.00 51.06 220 ILE A O 1
ATOM 1683 N N . SER A 1 221 ? 5.143 -15.081 -19.887 1.00 46.72 221 SER A N 1
ATOM 1684 C CA . SER A 1 221 ? 5.716 -16.428 -19.773 1.00 46.72 221 SER A CA 1
ATOM 1685 C C . SER A 1 221 ? 6.134 -16.763 -18.338 1.00 46.72 221 SER A C 1
ATOM 1687 O O . SER A 1 221 ? 5.756 -17.815 -17.843 1.00 46.72 221 SER A O 1
ATOM 1689 N N . MET A 1 222 ? 6.838 -15.858 -17.649 1.00 44.97 222 MET A N 1
ATOM 1690 C CA . MET A 1 222 ? 7.224 -16.018 -16.236 1.00 44.97 222 MET A CA 1
ATOM 1691 C C . MET A 1 222 ? 6.001 -16.071 -15.303 1.00 44.97 222 MET A C 1
ATOM 1693 O O . MET A 1 222 ? 6.019 -16.730 -14.263 1.00 44.97 222 MET A O 1
ATOM 1697 N N . PHE A 1 223 ? 4.903 -15.418 -15.694 1.00 48.34 223 PHE A N 1
ATOM 1698 C CA . PHE A 1 223 ? 3.671 -15.385 -14.917 1.00 48.34 223 PHE A CA 1
ATOM 1699 C C . PHE A 1 223 ? 2.722 -16.550 -15.159 1.00 48.34 223 PHE A C 1
ATOM 1701 O O . PHE A 1 223 ? 1.920 -16.817 -14.272 1.00 48.34 223 PHE A O 1
ATOM 1708 N N . ARG A 1 224 ? 2.809 -17.278 -16.278 1.00 46.72 224 ARG A N 1
ATOM 1709 C CA . ARG A 1 224 ? 2.086 -18.555 -16.424 1.00 46.72 224 ARG A CA 1
ATOM 1710 C C . ARG A 1 224 ? 2.527 -19.547 -15.347 1.00 46.72 224 ARG A C 1
ATOM 1712 O O . ARG A 1 224 ? 1.680 -20.084 -14.649 1.00 46.72 224 ARG A O 1
ATOM 1719 N N . ASP A 1 225 ? 3.831 -19.626 -15.107 1.00 44.88 225 ASP A N 1
ATOM 1720 C CA . ASP A 1 225 ? 4.410 -20.504 -14.082 1.00 44.88 225 ASP A CA 1
ATOM 1721 C C . ASP A 1 225 ? 4.121 -20.008 -12.646 1.00 44.88 225 ASP A C 1
ATOM 1723 O O . ASP A 1 225 ? 4.094 -20.777 -11.686 1.00 44.88 225 ASP A O 1
ATOM 1727 N N . THR A 1 226 ? 3.873 -18.704 -12.489 1.00 43.47 226 THR A N 1
ATOM 1728 C CA . THR A 1 226 ? 3.543 -18.050 -11.212 1.00 43.47 226 THR A CA 1
ATOM 1729 C C . THR A 1 226 ? 2.036 -18.139 -10.901 1.00 43.47 226 THR A C 1
ATOM 1731 O O . THR A 1 226 ? 1.655 -18.382 -9.761 1.00 43.47 226 THR A O 1
ATOM 1734 N N . LEU A 1 227 ? 1.147 -18.016 -11.893 1.00 44.81 227 LEU A N 1
ATOM 1735 C CA . LEU A 1 227 ? -0.310 -18.151 -11.721 1.00 44.81 227 LEU A CA 1
ATOM 1736 C C . LEU A 1 227 ? -0.698 -19.539 -11.187 1.00 44.81 227 LEU A C 1
ATOM 1738 O O . LEU A 1 227 ? -1.543 -19.625 -10.295 1.00 44.81 227 LEU A O 1
ATOM 1742 N N . ASP A 1 228 ? -0.003 -20.587 -11.638 1.00 40.41 228 ASP A N 1
ATOM 1743 C CA . ASP A 1 228 ? -0.182 -21.962 -11.151 1.00 40.41 228 ASP A CA 1
ATOM 1744 C C . ASP A 1 228 ? 0.218 -22.132 -9.673 1.00 40.41 228 ASP A C 1
ATOM 1746 O O . ASP A 1 228 ? -0.293 -23.010 -8.979 1.00 40.41 228 ASP A O 1
ATOM 1750 N N . LYS A 1 229 ? 1.101 -21.267 -9.156 1.00 39.28 229 LYS A N 1
ATOM 1751 C CA . LYS A 1 229 ? 1.605 -21.320 -7.776 1.00 39.28 229 LYS A CA 1
ATOM 1752 C C . LYS A 1 229 ? 0.803 -20.460 -6.788 1.00 39.28 2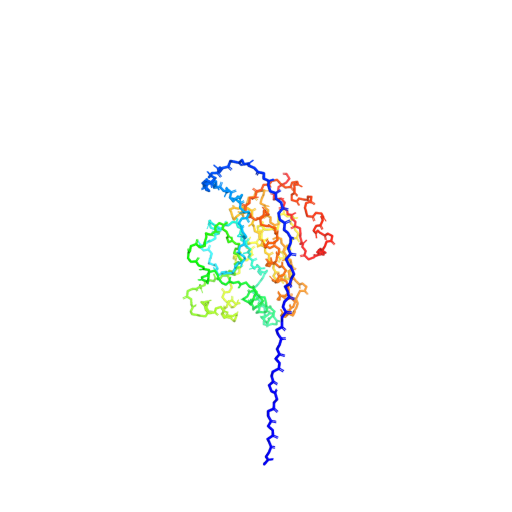29 LYS A C 1
ATOM 1754 O O . LYS A 1 229 ? 0.864 -20.724 -5.589 1.00 39.28 229 LYS A O 1
ATOM 1759 N N . TYR A 1 230 ? 0.071 -19.441 -7.256 1.00 43.47 230 TYR A N 1
ATOM 1760 C CA . TYR A 1 230 ? -0.521 -18.407 -6.385 1.00 43.47 230 TYR A CA 1
ATOM 1761 C C . TYR A 1 230 ? -2.053 -18.232 -6.476 1.00 43.47 230 TYR A C 1
ATOM 1763 O O . TYR A 1 230 ? -2.596 -17.451 -5.694 1.00 43.47 230 TYR A O 1
ATOM 1771 N N . GLY A 1 231 ? -2.765 -18.959 -7.348 1.00 42.34 231 GLY A N 1
ATOM 1772 C CA . GLY A 1 231 ? -4.239 -19.012 -7.354 1.00 42.34 231 GLY A CA 1
ATOM 1773 C C . GLY A 1 231 ? -4.962 -17.666 -7.570 1.00 42.34 231 GLY A C 1
ATOM 1774 O O . GLY A 1 231 ? -4.373 -16.682 -8.019 1.00 42.34 231 GLY A O 1
ATOM 1775 N N . GLU A 1 232 ? -6.263 -17.623 -7.242 1.00 44.88 232 GLU A N 1
ATOM 1776 C CA . GLU A 1 232 ? -7.216 -16.515 -7.496 1.00 44.88 232 GLU A CA 1
ATOM 1777 C C . GLU A 1 232 ? -6.837 -15.137 -6.893 1.00 44.88 232 GLU A C 1
ATOM 1779 O O . GLU A 1 232 ? -7.479 -14.133 -7.199 1.00 44.88 232 GLU A O 1
ATOM 1784 N N . THR A 1 233 ? -5.800 -15.050 -6.050 1.00 41.22 233 THR A N 1
ATOM 1785 C CA . THR A 1 233 ? -5.432 -13.840 -5.286 1.00 41.22 233 THR A CA 1
ATOM 1786 C C . THR A 1 233 ? -4.605 -12.820 -6.089 1.00 41.22 233 THR A C 1
ATOM 1788 O O . THR A 1 233 ? -4.574 -11.636 -5.747 1.00 41.22 233 THR A O 1
ATOM 1791 N N . VAL A 1 234 ? -3.933 -13.238 -7.169 1.00 46.97 234 VAL A N 1
ATOM 1792 C CA . VAL A 1 234 ? -3.180 -12.339 -8.067 1.00 46.97 234 VAL A CA 1
ATOM 1793 C C . VAL A 1 234 ? -4.071 -11.964 -9.246 1.00 46.97 234 VAL A C 1
ATOM 1795 O O . VAL A 1 234 ? -4.196 -12.692 -10.229 1.00 46.97 234 VAL A O 1
ATOM 1798 N N . LEU A 1 235 ? -4.724 -10.809 -9.149 1.00 49.62 235 LEU A N 1
ATOM 1799 C CA . LEU A 1 235 ? -5.913 -10.494 -9.936 1.00 49.62 235 LEU A CA 1
ATOM 1800 C C . LEU A 1 235 ? -5.632 -9.860 -11.302 1.00 49.62 235 LEU A C 1
ATOM 1802 O O . LEU A 1 235 ? -6.456 -9.096 -11.784 1.00 49.62 235 LEU A O 1
ATOM 1806 N N . LYS A 1 236 ? -4.551 -10.280 -11.972 1.00 55.97 236 LYS A N 1
ATOM 1807 C CA . LYS A 1 236 ? -4.163 -9.978 -13.371 1.00 55.97 236 LYS A CA 1
ATOM 1808 C C . LYS A 1 236 ? -3.046 -8.948 -13.520 1.00 55.97 236 LYS A C 1
ATOM 1810 O O . LYS A 1 236 ? -2.941 -7.971 -12.788 1.00 55.97 236 LYS A O 1
ATOM 1815 N N . PHE A 1 237 ? -2.285 -9.168 -14.588 1.00 54.38 237 PHE A N 1
ATOM 1816 C CA . PHE A 1 237 ? -1.482 -8.159 -15.261 1.00 54.38 237 PHE A CA 1
ATOM 1817 C C . PHE A 1 237 ? -2.304 -7.601 -16.409 1.00 54.38 237 PHE A C 1
ATOM 1819 O O . PHE A 1 237 ? -2.860 -8.353 -17.224 1.00 54.38 237 PHE A O 1
ATOM 1826 N N . VAL A 1 238 ? -2.408 -6.281 -16.471 1.00 51.62 238 VAL A N 1
ATOM 1827 C CA . VAL A 1 238 ? -3.058 -5.614 -17.589 1.00 51.62 238 VAL A CA 1
ATOM 1828 C C . VAL A 1 238 ? -2.055 -4.700 -18.258 1.00 51.62 238 VAL A C 1
ATOM 1830 O O . VAL A 1 238 ? -1.571 -3.760 -17.644 1.00 51.62 238 VAL A O 1
ATOM 1833 N N . LYS A 1 239 ? -1.784 -4.969 -19.535 1.00 47.09 239 LYS A N 1
ATOM 1834 C CA . LYS A 1 239 ? -1.276 -3.954 -20.450 1.00 47.09 239 LYS A CA 1
ATOM 1835 C C . LYS A 1 239 ? -2.418 -2.967 -20.682 1.00 47.09 239 LYS A C 1
ATOM 1837 O O . LYS A 1 239 ? -3.487 -3.394 -21.125 1.00 47.09 239 LYS A O 1
ATOM 1842 N N . ALA A 1 240 ? -2.233 -1.693 -20.363 1.00 49.16 240 ALA A N 1
ATOM 1843 C CA . ALA A 1 240 ? -3.244 -0.645 -20.528 1.00 49.16 240 ALA A CA 1
ATOM 1844 C C . ALA A 1 240 ? -3.509 -0.279 -22.019 1.00 49.16 240 ALA A C 1
ATOM 1846 O O . ALA A 1 240 ? -3.654 0.887 -22.370 1.00 49.16 240 ALA A O 1
ATOM 1847 N N . GLY A 1 241 ? -3.539 -1.260 -22.929 1.00 42.06 241 GLY A N 1
ATOM 1848 C CA . GLY A 1 241 ? -3.697 -1.038 -24.365 1.00 42.06 241 GLY A CA 1
ATOM 1849 C C . GLY A 1 241 ? -3.596 -2.317 -25.200 1.00 42.06 241 GLY A C 1
ATOM 1850 O O . GLY A 1 241 ? -2.601 -3.046 -25.125 1.00 42.06 241 GLY A O 1
ATOM 1851 N N . GLY A 1 242 ? -4.641 -2.567 -25.997 1.00 37.88 242 GLY A N 1
ATOM 1852 C CA . GLY A 1 242 ? -4.555 -3.338 -27.241 1.00 37.88 242 GLY A CA 1
ATOM 1853 C C . GLY A 1 242 ? -3.917 -2.494 -28.331 1.00 37.88 242 GLY A C 1
ATOM 1854 O O . GLY A 1 242 ? -4.217 -1.278 -28.359 1.00 37.88 242 GLY A O 1
#

Secondary structure (DSSP, 8-state):
------------------------------------------PPPEEEEEEE-GGGPSPPS-SEEEEEE-SSPPPTTTHHHHHHHHHHHHHHSEEGGGS-TTS-GGGEEEEEEEBS---SHHHHTT-HHHHHHTB-HHHHHHHHHHH-TT---GGGS---EEEEEESGGGTT-TT-EEEEEE-TT--SHHHHHHHHHHHHHHHHH-THHHHS---HHHHHHHHHHHHHHHGGGEEEEE-S--

Sequence (242 aa):
MSGGRGEAGGRGRSIDGGGVGGRGGIINYAPTSGSVATGAGLSRLIPVRALIEPVEMPPQAVAAYGMVAFTGKPLPNEVARAKFVCEAMKSTLIPQPELAPSTPLSSQMITYWPITNKNKPEADSWKCDYLVENYHLKTGLDAITDADVKRERLATRRGPFLIAWSPSKSRGEKDALILIIDMSSHESQQSFVDLFKDWRQKIIDDPKLWRNGWDAKAIISMFRDTLDKYGETVLKFVKAGG

Radius of gyration: 27.67 Å; chains: 1; bounding box: 83×59×80 Å

pLDDT: mean 75.58, std 24.36, range [29.11, 98.75]